Protein AF-A0A4Q2K2C0-F1 (afdb_monomer)

Foldseek 3Di:
DDDDDDDDDPPPDPDDDPPDDDDQPKLDDDDVQLVLLCVLDVLVVVLCVLLDDFTGTADQPLLLVLLLLLLPPPDDPVSSVQLSVLVCVQQVDLALVSLLPDDLVSSVVSPGDSQSSVLSNVVSVCCVVVVQDPVVLLVDDLVVNLVSQCVRPSDHSQNSLVSCCRRNSQQQGADPPPVLLQQLCCQSVVDQGQDPVNSVVVSVSSPPRNSVVSSSSNCVSVPSDPPGDGNHDDDD

Structure (mmCIF, N/CA/C/O backbone):
data_AF-A0A4Q2K2C0-F1
#
_entry.id   AF-A0A4Q2K2C0-F1
#
loop_
_atom_site.group_PDB
_atom_site.id
_atom_site.type_symbol
_atom_site.label_atom_id
_atom_site.label_alt_id
_atom_site.label_comp_id
_atom_site.label_asym_id
_atom_site.label_entity_id
_atom_site.label_seq_id
_atom_site.pdbx_PDB_ins_code
_atom_site.Cartn_x
_atom_site.Cartn_y
_atom_site.Cartn_z
_atom_site.occupancy
_atom_site.B_iso_or_equiv
_atom_site.auth_seq_id
_atom_site.auth_comp_id
_atom_site.auth_asym_id
_atom_site.auth_atom_id
_atom_site.pdbx_PDB_model_num
ATOM 1 N N . MET A 1 1 ? -21.539 -46.871 11.640 1.00 37.16 1 MET A N 1
ATOM 2 C CA . MET A 1 1 ? -21.365 -46.878 10.171 1.00 37.16 1 MET A CA 1
ATOM 3 C C . MET A 1 1 ? -21.906 -45.568 9.616 1.00 37.16 1 MET A C 1
ATOM 5 O O . MET A 1 1 ? -22.980 -45.527 9.037 1.00 37.16 1 MET A O 1
ATOM 9 N N . ASP A 1 2 ? -21.380 -44.433 10.059 1.00 29.02 2 ASP A N 1
ATOM 10 C CA . ASP A 1 2 ? -20.056 -43.859 9.749 1.00 29.02 2 ASP A CA 1
ATOM 11 C C . ASP A 1 2 ? -20.014 -43.248 8.355 1.00 29.02 2 ASP A C 1
ATOM 13 O O . ASP A 1 2 ? -20.033 -43.933 7.339 1.00 29.02 2 ASP A O 1
ATOM 17 N N . GLY A 1 3 ? -19.962 -41.921 8.348 1.00 29.55 3 GLY A N 1
ATOM 18 C CA . GLY A 1 3 ? -19.868 -41.095 7.153 1.00 29.55 3 GLY A CA 1
ATOM 19 C C . GLY A 1 3 ? -19.675 -39.626 7.515 1.00 29.55 3 GLY A C 1
ATOM 20 O O . GLY A 1 3 ? -20.312 -38.750 6.939 1.00 29.55 3 GLY A O 1
ATOM 21 N N . GLN A 1 4 ? -18.844 -39.362 8.524 1.00 27.30 4 GLN A N 1
ATOM 22 C CA . GLN A 1 4 ? -18.460 -38.029 8.971 1.00 27.30 4 GLN A CA 1
ATOM 23 C C . GLN A 1 4 ? -17.579 -37.392 7.882 1.00 27.30 4 GLN A C 1
ATOM 25 O O . GLN A 1 4 ? -16.399 -37.708 7.755 1.00 27.30 4 GLN A O 1
ATOM 30 N N . LYS A 1 5 ? -18.154 -36.523 7.042 1.00 28.98 5 LYS A N 1
ATOM 31 C CA . LYS A 1 5 ? -17.375 -35.700 6.107 1.00 28.98 5 LYS A CA 1
ATOM 32 C C . LYS A 1 5 ? -16.786 -34.521 6.874 1.00 28.98 5 LYS A C 1
ATOM 34 O O . LYS A 1 5 ? -17.483 -33.558 7.186 1.00 28.98 5 LYS A O 1
ATOM 39 N N . ALA A 1 6 ? -15.502 -34.638 7.195 1.00 28.22 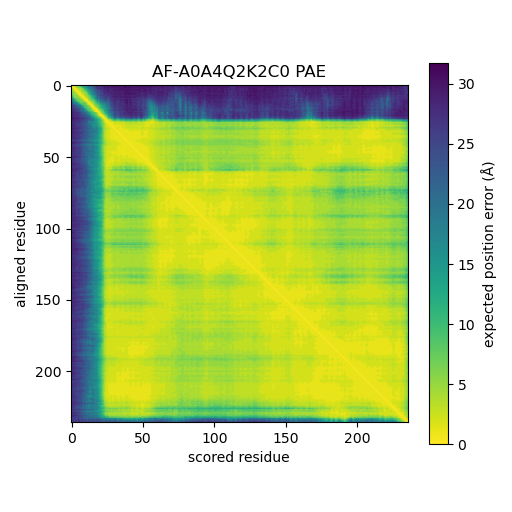6 ALA A N 1
ATOM 40 C CA . ALA A 1 6 ? -14.685 -33.567 7.738 1.00 28.22 6 ALA A CA 1
ATOM 41 C C . ALA A 1 6 ? -14.665 -32.376 6.765 1.00 28.22 6 ALA A C 1
ATOM 43 O O . ALA A 1 6 ? -14.258 -32.497 5.610 1.00 28.22 6 ALA A O 1
ATOM 44 N N . VAL A 1 7 ? -15.129 -31.223 7.244 1.00 28.45 7 VAL A N 1
ATOM 45 C CA . VAL A 1 7 ? -14.961 -29.929 6.582 1.00 28.45 7 VAL A CA 1
ATOM 46 C C . VAL A 1 7 ? -13.581 -29.420 6.977 1.00 28.45 7 VAL A C 1
ATOM 48 O O . VAL A 1 7 ? -13.386 -28.918 8.082 1.00 28.45 7 VAL A O 1
ATOM 51 N N . THR A 1 8 ? -12.604 -29.605 6.093 1.00 26.97 8 THR A N 1
ATOM 52 C CA . THR A 1 8 ? -11.251 -29.074 6.268 1.00 26.97 8 THR A CA 1
ATOM 53 C C . THR A 1 8 ? -11.306 -27.551 6.189 1.00 26.97 8 THR A C 1
ATOM 55 O O . THR A 1 8 ? -11.551 -26.973 5.131 1.00 26.97 8 THR A O 1
ATOM 58 N N . GLN A 1 9 ? -11.111 -26.898 7.334 1.00 24.64 9 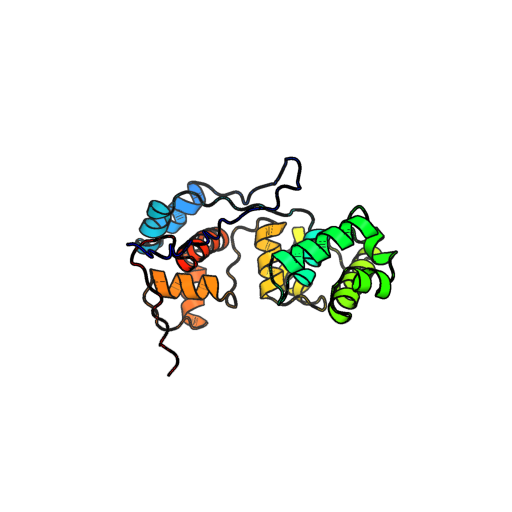GLN A N 1
ATOM 59 C CA . GLN A 1 9 ? -10.899 -25.460 7.438 1.00 24.64 9 GLN A CA 1
ATOM 60 C C . GLN A 1 9 ? -9.587 -25.101 6.732 1.00 24.64 9 GLN A C 1
ATOM 62 O O . GLN A 1 9 ? -8.509 -25.483 7.181 1.00 24.64 9 GLN A O 1
ATOM 67 N N . ALA A 1 10 ? -9.672 -24.364 5.625 1.00 25.31 10 ALA A N 1
ATOM 68 C CA . ALA A 1 10 ? -8.514 -23.716 5.028 1.00 25.31 10 ALA A CA 1
ATOM 69 C C . ALA A 1 10 ? -8.175 -22.479 5.872 1.00 25.31 10 ALA A C 1
ATOM 71 O O . ALA A 1 10 ? -8.779 -21.415 5.734 1.00 25.31 10 ALA A O 1
ATOM 72 N N . THR A 1 11 ? -7.233 -22.643 6.795 1.00 26.27 11 THR A N 1
ATOM 73 C CA . THR A 1 11 ? -6.566 -21.559 7.510 1.00 26.27 11 THR A CA 1
ATOM 74 C C . THR A 1 11 ? -5.755 -20.742 6.502 1.00 26.27 11 THR A C 1
ATOM 76 O O . THR A 1 11 ? -4.668 -21.127 6.079 1.00 26.27 11 THR A O 1
ATOM 79 N N . GLY A 1 12 ? -6.302 -19.604 6.074 1.00 27.28 12 GLY A N 1
ATOM 80 C CA . GLY A 1 12 ? -5.597 -18.613 5.261 1.00 27.28 12 GLY A CA 1
ATOM 81 C C . GLY A 1 12 ? -4.537 -17.895 6.092 1.00 27.28 12 GLY A C 1
ATOM 82 O O . GLY A 1 12 ? -4.722 -16.745 6.480 1.00 27.28 12 GLY A O 1
ATOM 83 N N . SER A 1 13 ? -3.454 -18.603 6.407 1.00 29.25 13 SER A N 1
ATOM 84 C CA . SER A 1 13 ? -2.247 -18.024 6.982 1.00 29.25 13 SER A CA 1
ATOM 85 C C . SER A 1 13 ? -1.646 -17.052 5.964 1.00 29.25 13 SER A C 1
ATOM 87 O O . SER A 1 13 ? -1.575 -17.357 4.772 1.00 29.25 13 SER A O 1
ATOM 89 N N . SER A 1 14 ? -1.246 -15.864 6.414 1.00 36.59 14 SER A N 1
ATOM 90 C CA . SER A 1 14 ? -0.489 -14.900 5.612 1.00 36.59 14 SER A CA 1
ATOM 91 C C . SER A 1 14 ? 0.908 -15.466 5.366 1.00 36.59 14 SER A C 1
ATOM 93 O O . SER A 1 14 ? 1.855 -15.133 6.074 1.00 36.59 14 SER A O 1
ATOM 95 N N . VAL A 1 15 ? 1.028 -16.352 4.380 1.00 31.70 15 VAL A N 1
ATOM 96 C CA . VAL A 1 15 ? 2.307 -16.919 3.962 1.00 31.70 15 VAL A CA 1
ATOM 97 C C . VAL A 1 15 ? 2.937 -15.952 2.966 1.00 31.70 15 VAL A C 1
ATOM 99 O O . VAL A 1 15 ? 2.584 -15.910 1.789 1.00 31.70 15 VAL A O 1
ATOM 102 N N . ILE A 1 16 ? 3.847 -15.133 3.487 1.00 42.31 16 ILE A N 1
ATOM 103 C CA . ILE A 1 16 ? 4.969 -14.574 2.731 1.00 42.31 16 ILE A CA 1
ATOM 104 C C . ILE A 1 16 ? 5.610 -15.695 1.906 1.00 42.31 16 ILE A C 1
ATOM 106 O O . ILE A 1 16 ? 5.923 -16.757 2.443 1.00 42.31 16 ILE A O 1
ATOM 110 N N . ASP A 1 17 ? 5.746 -15.471 0.600 1.00 37.97 17 ASP A N 1
ATOM 111 C CA . ASP A 1 17 ? 6.367 -16.413 -0.327 1.00 37.97 17 ASP A CA 1
ATOM 112 C C . ASP A 1 17 ? 7.778 -16.779 0.163 1.00 37.97 17 ASP A C 1
ATOM 114 O O . ASP A 1 17 ? 8.640 -15.915 0.326 1.00 37.97 17 ASP A O 1
ATOM 118 N N . ALA A 1 18 ? 7.995 -18.065 0.439 1.00 32.91 18 ALA A N 1
ATOM 119 C CA . ALA A 1 18 ? 9.199 -18.605 1.070 1.00 32.91 18 ALA A CA 1
ATOM 120 C C . ALA A 1 18 ? 10.406 -18.701 0.110 1.00 32.91 18 ALA A C 1
ATOM 122 O O . ALA A 1 18 ? 11.346 -19.450 0.360 1.00 32.91 18 ALA A O 1
ATOM 123 N N . SER A 1 19 ? 10.385 -17.951 -0.995 1.00 35.12 19 SER A N 1
ATOM 124 C CA . SER A 1 19 ? 11.437 -17.897 -2.015 1.00 35.12 19 SER A CA 1
ATOM 125 C C . SER A 1 19 ? 12.478 -16.786 -1.785 1.00 35.12 19 SER A C 1
ATOM 127 O O . SER A 1 19 ? 13.426 -16.674 -2.561 1.00 35.12 19 SER A O 1
ATOM 129 N N . ARG A 1 20 ? 12.361 -15.976 -0.717 1.00 54.91 20 ARG A N 1
ATOM 130 C CA . ARG A 1 20 ? 13.331 -14.912 -0.375 1.00 54.91 20 ARG A CA 1
ATOM 131 C C . ARG A 1 20 ? 14.281 -15.338 0.765 1.00 54.91 20 ARG A C 1
ATOM 133 O O . ARG A 1 20 ? 13.845 -15.541 1.895 1.00 54.91 20 ARG A O 1
ATOM 140 N N . SER A 1 21 ? 15.587 -15.412 0.484 1.00 32.59 21 SER A N 1
ATOM 141 C CA . SER A 1 21 ? 16.669 -15.445 1.496 1.00 32.59 21 SER A CA 1
ATOM 142 C C . SER A 1 21 ? 16.877 -14.053 2.140 1.00 32.59 21 SER A C 1
ATOM 144 O O . SER A 1 21 ? 16.481 -13.045 1.555 1.00 32.59 21 SER A O 1
ATOM 146 N N . PRO A 1 22 ? 17.428 -13.962 3.367 1.00 42.22 22 PRO A N 1
ATOM 147 C CA . PRO A 1 22 ? 16.794 -13.217 4.452 1.00 42.22 22 PRO A CA 1
ATOM 148 C C . PRO A 1 22 ? 17.408 -11.834 4.693 1.00 42.22 22 PRO A C 1
ATOM 150 O O . PRO A 1 22 ? 18.426 -11.692 5.358 1.00 42.22 22 PRO A O 1
ATOM 153 N N . THR A 1 23 ? 16.723 -10.787 4.250 1.00 41.84 23 THR A N 1
ATOM 154 C CA . THR A 1 23 ? 16.583 -9.538 5.020 1.00 41.84 23 THR A CA 1
ATOM 155 C C . THR A 1 23 ? 15.258 -8.916 4.603 1.00 41.84 23 THR A C 1
ATOM 157 O O . THR A 1 23 ? 15.203 -7.906 3.910 1.00 41.84 23 THR A O 1
ATOM 160 N N . THR A 1 24 ? 14.154 -9.588 4.933 1.00 58.53 24 THR A N 1
ATOM 161 C CA . THR A 1 24 ? 12.833 -8.995 4.714 1.00 58.53 24 THR A CA 1
ATOM 162 C C . THR A 1 24 ? 12.693 -7.889 5.746 1.00 58.53 24 THR A C 1
ATOM 164 O O . THR A 1 24 ? 12.371 -8.168 6.899 1.00 58.53 24 THR A O 1
ATOM 167 N N . ALA A 1 25 ? 13.032 -6.657 5.361 1.00 80.44 25 ALA A N 1
ATOM 168 C CA . ALA A 1 25 ? 12.759 -5.485 6.178 1.00 80.44 25 ALA A CA 1
ATOM 169 C C . ALA A 1 25 ? 11.287 -5.551 6.606 1.00 80.44 25 ALA A C 1
ATOM 171 O O . ALA A 1 25 ? 10.419 -5.861 5.791 1.00 80.44 25 ALA A O 1
ATOM 172 N N . CYS A 1 26 ? 11.003 -5.345 7.885 1.00 88.50 26 CYS A N 1
ATOM 173 C CA . CYS A 1 26 ? 9.639 -5.342 8.402 1.00 88.50 26 CYS A CA 1
ATOM 174 C C . CYS A 1 26 ? 9.184 -3.903 8.609 1.00 88.50 26 CYS A C 1
ATOM 176 O O . CYS A 1 26 ? 9.999 -3.013 8.825 1.00 88.50 26 CYS A O 1
ATOM 178 N N . PHE A 1 27 ? 7.876 -3.671 8.552 1.00 93.56 27 PHE A N 1
ATOM 179 C CA . PHE A 1 27 ? 7.301 -2.378 8.884 1.00 93.56 27 PHE A CA 1
ATOM 180 C C . PHE A 1 27 ? 7.589 -2.084 10.361 1.00 93.56 27 PHE A C 1
ATOM 182 O O . PHE A 1 27 ? 7.072 -2.765 11.247 1.00 93.56 27 PHE A O 1
ATOM 189 N N . GLU A 1 28 ? 8.438 -1.092 10.622 1.00 94.06 28 GLU A N 1
ATOM 190 C CA . GLU A 1 28 ? 8.946 -0.812 11.964 1.00 94.06 28 GLU A CA 1
ATOM 191 C C . GLU A 1 28 ? 7.980 0.061 12.772 1.00 94.06 28 GLU A C 1
ATOM 193 O O . GLU A 1 28 ? 7.729 1.226 12.449 1.00 94.06 28 GLU A O 1
ATOM 198 N N . TYR A 1 29 ? 7.473 -0.492 13.871 1.00 96.56 29 TYR A N 1
ATOM 199 C CA . TYR A 1 29 ? 6.757 0.236 14.916 1.00 96.56 29 TYR A CA 1
ATOM 200 C C . TYR A 1 29 ? 6.874 -0.517 16.246 1.00 96.56 29 TYR A C 1
ATOM 202 O O . TYR A 1 29 ? 7.137 -1.721 16.264 1.00 96.56 29 TYR A O 1
ATOM 210 N N . GLY A 1 30 ? 6.667 0.176 17.361 1.00 96.50 30 GLY A N 1
ATOM 211 C CA . GLY A 1 30 ? 6.766 -0.403 18.693 1.00 96.50 30 GLY A CA 1
ATOM 212 C C . GLY A 1 30 ? 5.859 0.291 19.700 1.00 96.50 30 GLY A C 1
ATOM 213 O O . GLY A 1 30 ? 4.774 0.774 19.367 1.00 96.50 30 GLY A O 1
ATOM 214 N N . GLU A 1 31 ? 6.315 0.324 20.952 1.00 96.75 31 GLU A N 1
ATOM 215 C CA . GLU A 1 31 ? 5.531 0.832 22.079 1.00 96.75 31 GLU A CA 1
ATOM 216 C C . GLU A 1 31 ? 5.131 2.298 21.925 1.00 96.75 31 GLU A C 1
ATOM 218 O O . GLU A 1 31 ? 4.055 2.681 22.378 1.00 96.75 31 GLU A O 1
ATOM 223 N N . THR A 1 32 ? 5.957 3.125 21.277 1.00 98.06 32 THR A N 1
ATOM 224 C CA . THR A 1 32 ? 5.644 4.539 21.039 1.00 98.06 32 THR A CA 1
ATOM 225 C C . THR A 1 32 ? 4.344 4.687 20.252 1.00 98.06 32 THR A C 1
ATOM 227 O O . THR A 1 32 ? 3.434 5.404 20.677 1.00 98.06 32 THR A O 1
ATOM 230 N N . GLU A 1 33 ? 4.225 3.980 19.130 1.00 98.31 33 GLU A N 1
ATOM 231 C CA . GLU A 1 33 ? 3.055 4.047 18.262 1.00 98.31 33 GLU A CA 1
ATOM 232 C C . GLU A 1 33 ? 1.829 3.404 18.907 1.00 98.31 33 GLU A C 1
ATOM 234 O O . GLU A 1 33 ? 0.744 3.992 18.903 1.00 98.31 33 GLU A O 1
ATOM 239 N N . THR A 1 34 ? 1.985 2.217 19.498 1.00 98.00 34 THR A N 1
ATOM 240 C CA . THR A 1 34 ? 0.858 1.506 20.115 1.00 98.00 34 THR A CA 1
ATOM 241 C C . THR A 1 34 ? 0.333 2.232 21.346 1.00 98.00 34 THR A C 1
ATOM 243 O O . THR A 1 34 ? -0.882 2.325 21.517 1.00 98.00 34 THR A O 1
ATOM 246 N N . THR A 1 35 ? 1.212 2.808 22.170 1.00 98.06 35 THR A N 1
ATOM 247 C CA . THR A 1 35 ? 0.818 3.590 23.352 1.00 98.06 35 THR A CA 1
ATOM 248 C C . THR A 1 35 ? 0.087 4.860 22.945 1.00 98.06 35 THR A C 1
ATOM 250 O O . THR A 1 35 ? -0.952 5.172 23.525 1.00 98.06 35 THR A O 1
ATOM 253 N N . TYR A 1 36 ? 0.566 5.568 21.915 1.00 98.50 36 TYR A N 1
ATOM 254 C CA . TYR A 1 36 ? -0.138 6.735 21.387 1.00 98.50 36 TYR A CA 1
ATOM 255 C C . TYR A 1 36 ? -1.564 6.374 20.959 1.00 98.50 36 TYR A C 1
ATOM 257 O O . TYR A 1 36 ? -2.526 7.014 21.387 1.00 98.50 36 TYR A O 1
ATOM 265 N N . LEU A 1 37 ? -1.716 5.327 20.143 1.00 98.44 37 LEU A N 1
ATOM 266 C CA . LEU A 1 37 ? -3.023 4.897 19.645 1.00 98.44 37 LEU A CA 1
ATOM 267 C C . LEU A 1 37 ? -3.947 4.457 20.789 1.00 98.44 37 LEU A C 1
ATOM 269 O O . LEU A 1 37 ? -5.114 4.852 20.813 1.00 98.44 37 LEU A O 1
ATOM 273 N N . ALA A 1 38 ? -3.417 3.716 21.765 1.00 97.88 38 ALA A N 1
ATOM 274 C CA . ALA A 1 38 ? -4.164 3.266 22.935 1.00 97.88 38 ALA A CA 1
ATOM 275 C C . ALA A 1 38 ? -4.654 4.436 23.808 1.00 97.88 38 ALA A C 1
ATOM 277 O O . ALA A 1 38 ? -5.791 4.433 24.274 1.00 97.88 38 ALA A O 1
ATOM 278 N N . GLN A 1 39 ? -3.836 5.478 23.984 1.00 97.94 39 GLN A N 1
ATOM 279 C CA . GLN A 1 39 ? -4.219 6.684 24.727 1.00 97.94 39 GLN A CA 1
ATOM 280 C C . GLN A 1 39 ? -5.285 7.518 24.004 1.00 97.94 39 GLN A C 1
ATOM 282 O O . GLN A 1 39 ? -6.085 8.198 24.650 1.00 97.94 39 GLN A O 1
ATOM 287 N N . LYS A 1 40 ? -5.301 7.507 22.666 1.00 97.69 40 LYS A N 1
ATOM 288 C CA . LYS A 1 40 ? -6.271 8.272 21.866 1.00 97.69 40 LYS A CA 1
ATOM 289 C C . LYS A 1 40 ? -7.628 7.589 21.729 1.00 97.69 40 LYS A C 1
ATOM 291 O O . LYS A 1 40 ? -8.610 8.280 21.442 1.00 97.69 40 LYS A O 1
ATOM 296 N N . ASP A 1 41 ? -7.698 6.270 21.895 1.00 97.88 41 ASP A N 1
ATOM 297 C CA . ASP A 1 41 ? -8.929 5.509 21.705 1.00 97.88 41 ASP A CA 1
ATOM 298 C C . ASP A 1 41 ? -8.953 4.219 22.540 1.00 97.88 41 ASP A C 1
ATOM 300 O O . ASP A 1 41 ? -8.271 3.248 22.222 1.00 97.88 41 ASP A O 1
ATOM 304 N N . ALA A 1 42 ? -9.799 4.182 23.575 1.00 97.75 42 ALA A N 1
ATOM 305 C CA . ALA A 1 42 ? -9.915 3.027 24.469 1.00 97.75 42 ALA A CA 1
ATOM 306 C C . ALA A 1 42 ? -10.358 1.740 23.748 1.00 97.75 42 ALA A C 1
ATOM 308 O O . ALA A 1 42 ? -9.851 0.666 24.054 1.00 97.75 42 ALA A O 1
ATOM 309 N N . ARG A 1 43 ? -11.244 1.833 22.742 1.00 97.69 43 ARG A N 1
ATOM 310 C CA . ARG A 1 43 ? -11.633 0.645 21.958 1.00 97.69 43 ARG A CA 1
ATOM 311 C C . ARG A 1 43 ? -10.466 0.139 21.125 1.00 97.69 43 ARG A C 1
ATOM 313 O O . ARG A 1 43 ? -10.301 -1.060 20.944 1.00 97.69 43 ARG A O 1
ATOM 320 N N . PHE A 1 44 ? -9.659 1.057 20.603 1.00 97.94 44 PHE A N 1
ATOM 321 C CA . PHE A 1 44 ? -8.476 0.683 19.841 1.00 97.94 44 PHE A CA 1
ATOM 322 C C . PHE A 1 44 ? -7.361 0.130 20.741 1.00 97.94 44 PHE A C 1
ATOM 324 O O . PHE A 1 44 ? -6.634 -0.764 20.317 1.00 97.94 44 PHE A O 1
ATOM 331 N N . ALA A 1 45 ? -7.270 0.584 21.995 1.00 98.44 45 ALA A N 1
ATOM 332 C CA . ALA A 1 45 ? -6.392 -0.009 23.002 1.00 98.44 45 ALA A CA 1
ATOM 333 C C . ALA A 1 45 ? -6.710 -1.498 23.222 1.00 98.44 45 ALA A C 1
ATOM 335 O O . ALA A 1 45 ? -5.805 -2.328 23.170 1.00 98.44 45 ALA A O 1
ATOM 336 N N . GLU A 1 46 ? -7.993 -1.846 23.377 1.00 98.00 46 GLU A N 1
ATOM 337 C CA . GLU A 1 46 ? -8.446 -3.241 23.503 1.00 98.00 46 GLU A CA 1
ATOM 338 C C . GLU A 1 46 ? -8.099 -4.073 22.258 1.00 98.00 46 GLU A C 1
ATOM 340 O O . GLU A 1 46 ? -7.659 -5.219 22.376 1.00 98.00 46 GLU A O 1
ATOM 345 N N . VAL A 1 47 ? -8.246 -3.492 21.060 1.00 98.44 47 VAL A N 1
ATOM 346 C CA . VAL A 1 47 ? -7.860 -4.134 19.791 1.00 98.44 47 VAL A CA 1
ATOM 347 C C . VAL A 1 47 ? -6.365 -4.456 19.775 1.00 98.44 47 VAL A C 1
ATOM 349 O O . VAL A 1 47 ? -5.993 -5.594 19.493 1.00 98.44 47 VAL A O 1
ATOM 352 N N . ILE A 1 48 ? -5.515 -3.479 20.104 1.00 98.38 48 ILE A N 1
ATOM 353 C CA . ILE A 1 48 ? -4.057 -3.653 20.143 1.00 98.38 48 ILE A CA 1
ATOM 354 C C . ILE A 1 48 ? -3.672 -4.721 21.168 1.00 98.38 48 ILE A C 1
ATOM 356 O O . ILE A 1 48 ? -2.888 -5.614 20.853 1.00 98.38 48 ILE A O 1
ATOM 360 N N . GLN A 1 49 ? -4.248 -4.662 22.371 1.00 98.06 49 GLN A N 1
ATOM 361 C CA . GLN A 1 49 ? -3.971 -5.620 23.440 1.00 98.06 49 GLN A CA 1
ATOM 362 C C . GLN A 1 49 ? -4.374 -7.048 23.052 1.00 98.06 49 GLN A C 1
ATOM 364 O O . GLN A 1 49 ? -3.640 -7.990 23.340 1.00 98.06 49 GLN A O 1
ATOM 369 N N . THR A 1 50 ? -5.526 -7.211 22.398 1.00 98.00 50 THR A N 1
ATOM 370 C CA . THR A 1 50 ? -6.048 -8.530 22.011 1.00 98.00 50 THR A CA 1
ATOM 371 C C . THR A 1 50 ? -5.234 -9.155 20.881 1.00 98.00 50 THR A C 1
ATOM 373 O O . THR A 1 50 ? -4.992 -10.358 20.892 1.00 98.00 50 THR A O 1
ATOM 376 N N . ILE A 1 51 ? -4.832 -8.352 19.893 1.00 98.06 51 ILE A N 1
ATOM 377 C CA . ILE A 1 51 ? -4.133 -8.839 18.696 1.00 98.06 51 ILE A CA 1
ATOM 378 C C . ILE A 1 51 ? -2.630 -9.018 18.953 1.00 98.06 51 ILE A C 1
ATOM 380 O O . ILE A 1 51 ? -2.018 -9.923 18.391 1.00 98.06 51 ILE A O 1
ATOM 384 N N . GLY A 1 52 ? -2.030 -8.185 19.804 1.00 97.75 52 GLY A N 1
ATOM 385 C CA . GLY A 1 52 ? -0.584 -8.160 20.007 1.00 97.75 52 GLY A CA 1
ATOM 386 C C . GLY A 1 52 ? 0.160 -7.475 18.856 1.00 97.75 52 GLY A C 1
ATOM 387 O O . GLY A 1 52 ? -0.403 -6.677 18.108 1.00 97.75 52 GLY A O 1
ATOM 388 N N . HIS A 1 53 ? 1.462 -7.723 18.726 1.00 97.25 53 HIS A N 1
ATOM 389 C CA . HIS A 1 53 ? 2.261 -7.120 1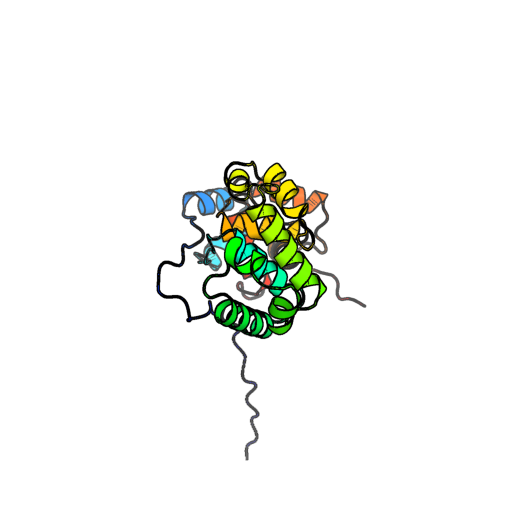7.657 1.00 97.25 53 HIS A CA 1
ATOM 390 C C . HIS A 1 53 ? 1.937 -7.755 16.293 1.00 97.25 53 HIS A C 1
ATOM 392 O O . HIS A 1 53 ? 1.875 -8.977 16.169 1.00 97.25 53 HIS A O 1
ATOM 398 N N . VAL A 1 54 ? 1.762 -6.927 15.261 1.00 96.31 54 VAL A N 1
ATOM 399 C CA . VAL A 1 54 ? 1.450 -7.351 13.892 1.00 96.31 54 VAL A CA 1
ATOM 400 C C . VAL A 1 54 ? 2.690 -7.170 13.028 1.00 96.31 54 VAL A C 1
ATOM 402 O O . VAL A 1 54 ? 3.022 -6.062 12.615 1.00 96.31 54 VAL A O 1
ATOM 405 N N . SER A 1 55 ? 3.366 -8.270 12.714 1.00 93.75 55 SER A N 1
ATOM 406 C CA . SER A 1 55 ? 4.515 -8.236 11.812 1.00 93.75 55 SER A CA 1
ATOM 407 C C . SER A 1 55 ? 4.071 -8.170 10.354 1.00 93.75 55 SER A C 1
ATOM 409 O O . SER A 1 55 ? 3.229 -8.947 9.897 1.00 93.75 55 SER A O 1
ATOM 411 N N . ARG A 1 56 ? 4.676 -7.254 9.598 1.00 91.06 56 ARG A N 1
ATOM 412 C CA . ARG A 1 56 ? 4.392 -7.067 8.178 1.00 91.06 56 ARG A CA 1
ATOM 413 C C . ARG A 1 56 ? 5.683 -6.833 7.409 1.00 91.06 56 ARG A C 1
ATOM 415 O O . ARG A 1 56 ? 6.437 -5.930 7.749 1.00 91.06 56 ARG A O 1
ATOM 422 N N . ALA A 1 57 ? 5.912 -7.633 6.375 1.00 88.75 57 ALA A N 1
ATOM 423 C CA . ALA A 1 57 ? 7.041 -7.464 5.470 1.00 88.75 57 ALA A CA 1
ATOM 424 C C . ALA A 1 57 ? 6.932 -6.155 4.670 1.00 88.75 57 ALA A C 1
ATOM 426 O O . ALA A 1 57 ? 5.835 -5.774 4.252 1.00 88.75 57 ALA A O 1
ATOM 427 N N . LEU A 1 58 ? 8.077 -5.518 4.438 1.00 87.62 58 LEU A N 1
ATOM 428 C CA . LEU A 1 58 ? 8.276 -4.442 3.477 1.00 87.62 58 LEU A CA 1
ATOM 429 C C . LEU A 1 58 ? 8.922 -4.983 2.204 1.00 87.62 58 LEU A C 1
ATOM 431 O O . LEU A 1 58 ? 9.681 -5.956 2.234 1.00 87.62 58 LEU A O 1
ATOM 435 N N . ASP A 1 59 ? 8.659 -4.293 1.099 1.00 86.75 59 ASP A N 1
ATOM 436 C CA . ASP A 1 59 ? 9.380 -4.472 -0.157 1.00 86.75 59 ASP A CA 1
ATOM 437 C C . ASP A 1 59 ? 10.071 -3.150 -0.543 1.00 86.75 59 ASP A C 1
ATOM 439 O O . ASP A 1 59 ? 9.429 -2.279 -1.133 1.00 86.75 59 ASP A O 1
ATOM 443 N N . PRO A 1 60 ? 11.343 -2.939 -0.145 1.00 83.69 60 PRO A N 1
ATOM 444 C CA . PRO A 1 60 ? 11.985 -1.620 -0.200 1.00 83.69 60 PRO A CA 1
ATOM 445 C C . PRO A 1 60 ? 12.365 -1.163 -1.620 1.00 83.69 60 PRO A C 1
ATOM 447 O O . PRO A 1 60 ? 12.664 0.018 -1.839 1.00 83.69 60 PRO A O 1
ATOM 450 N N . ASP A 1 61 ? 12.361 -2.078 -2.592 1.00 90.50 61 ASP A N 1
ATOM 451 C CA . ASP A 1 61 ? 12.562 -1.740 -3.998 1.00 90.50 61 ASP A CA 1
ATOM 452 C C . ASP A 1 61 ? 11.277 -1.131 -4.570 1.00 90.50 61 ASP A C 1
ATOM 454 O O . ASP A 1 61 ? 10.331 -1.830 -4.934 1.00 90.50 61 ASP A O 1
ATOM 458 N N . LEU A 1 62 ? 11.253 0.201 -4.642 1.00 91.50 62 LEU A N 1
ATOM 459 C CA . LEU A 1 62 ? 10.085 0.967 -5.062 1.00 91.50 62 LEU A CA 1
ATOM 460 C C . LEU A 1 62 ? 9.639 0.633 -6.493 1.00 91.50 62 LEU A C 1
ATOM 462 O O . LEU A 1 62 ? 8.436 0.590 -6.753 1.00 91.50 62 LEU A O 1
ATOM 466 N N . PHE A 1 63 ? 10.573 0.381 -7.415 1.00 94.94 63 PHE A N 1
ATOM 467 C CA . PHE A 1 63 ? 10.225 0.056 -8.798 1.00 94.94 63 PHE A CA 1
ATOM 468 C C . PHE A 1 63 ? 9.603 -1.338 -8.870 1.00 94.94 63 PHE A C 1
ATOM 470 O O . PHE A 1 63 ? 8.473 -1.501 -9.340 1.00 94.94 63 PHE A O 1
ATOM 477 N N . SER A 1 64 ? 10.332 -2.327 -8.351 1.00 94.06 64 SER A N 1
ATOM 478 C CA . SER A 1 64 ? 9.931 -3.731 -8.359 1.00 94.06 64 SER A CA 1
ATOM 479 C C . SER A 1 64 ? 8.594 -3.922 -7.643 1.00 94.06 64 SER A C 1
ATOM 481 O O . SER A 1 64 ? 7.670 -4.526 -8.191 1.00 94.06 64 SER A O 1
ATOM 483 N N 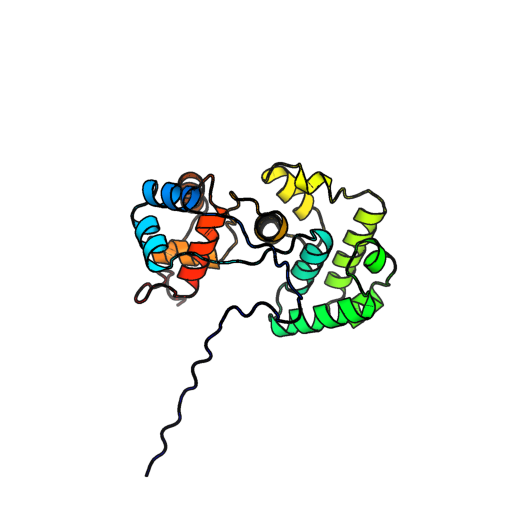. ALA A 1 65 ? 8.426 -3.309 -6.470 1.00 90.38 65 ALA A N 1
ATOM 484 C CA . ALA A 1 65 ? 7.185 -3.386 -5.716 1.00 90.38 65 ALA A CA 1
ATOM 485 C C . ALA A 1 65 ? 6.013 -2.722 -6.452 1.00 90.38 65 ALA A C 1
ATOM 487 O O . ALA A 1 65 ? 4.908 -3.266 -6.470 1.00 90.38 65 ALA A O 1
ATOM 488 N N . THR A 1 66 ? 6.240 -1.588 -7.120 1.00 93.06 66 THR A N 1
ATOM 489 C CA . THR A 1 66 ? 5.209 -0.935 -7.939 1.00 93.06 66 THR A CA 1
ATOM 490 C C . THR A 1 66 ? 4.764 -1.837 -9.093 1.00 93.06 66 THR A C 1
ATOM 492 O O . THR A 1 66 ? 3.563 -2.057 -9.275 1.00 93.06 66 THR A O 1
ATOM 495 N N . ALA A 1 67 ? 5.707 -2.436 -9.828 1.00 95.12 67 ALA A N 1
ATOM 496 C CA . ALA A 1 67 ? 5.397 -3.400 -10.883 1.00 95.12 67 ALA A CA 1
ATOM 497 C C . ALA A 1 67 ? 4.640 -4.622 -10.329 1.00 95.12 67 ALA A C 1
ATOM 499 O O . ALA A 1 67 ? 3.627 -5.049 -10.893 1.00 95.12 67 ALA A O 1
ATOM 500 N N . HIS A 1 68 ? 5.072 -5.139 -9.178 1.00 93.06 68 HIS A N 1
ATOM 501 C CA . HIS A 1 68 ? 4.429 -6.255 -8.492 1.00 93.06 68 HIS A CA 1
ATOM 502 C C . HIS A 1 68 ? 2.983 -5.932 -8.083 1.00 93.06 68 HIS A C 1
ATOM 504 O O . HIS A 1 68 ? 2.087 -6.763 -8.271 1.00 93.06 68 HIS A O 1
ATOM 510 N N . HIS A 1 69 ? 2.728 -4.716 -7.590 1.00 91.50 69 HIS A N 1
ATOM 511 C CA . HIS A 1 69 ? 1.387 -4.232 -7.265 1.00 91.50 69 HIS A CA 1
ATOM 512 C C . HIS A 1 69 ? 0.495 -4.132 -8.506 1.00 91.50 69 HIS A C 1
ATOM 514 O O . HIS A 1 69 ? -0.647 -4.590 -8.448 1.00 91.50 69 HIS A O 1
ATOM 520 N N . ILE A 1 70 ? 0.997 -3.606 -9.632 1.00 94.12 70 ILE A N 1
ATOM 521 C CA . ILE A 1 70 ? 0.246 -3.546 -10.901 1.00 94.12 70 ILE A CA 1
ATOM 522 C C . ILE A 1 70 ? -0.152 -4.960 -11.358 1.00 94.12 70 ILE A C 1
ATOM 524 O O . ILE A 1 70 ? -1.305 -5.201 -11.729 1.00 94.12 70 ILE A O 1
ATOM 528 N N . ILE A 1 71 ? 0.764 -5.929 -11.271 1.00 94.56 71 ILE A N 1
ATOM 529 C CA . ILE A 1 71 ? 0.489 -7.333 -11.618 1.00 94.56 71 ILE A CA 1
ATOM 530 C C . ILE A 1 71 ? -0.628 -7.908 -10.740 1.00 94.56 71 ILE A C 1
ATOM 532 O O . ILE A 1 71 ? -1.553 -8.525 -11.272 1.00 94.56 71 ILE A O 1
ATOM 536 N N . GLY A 1 72 ? -0.596 -7.647 -9.430 1.00 90.69 72 GLY A N 1
ATOM 537 C CA . GLY A 1 72 ? -1.559 -8.165 -8.450 1.00 90.69 72 GLY A CA 1
ATOM 538 C C . GLY A 1 72 ? -2.981 -7.610 -8.537 1.00 90.69 72 GLY A C 1
ATOM 539 O O . GLY A 1 72 ? -3.898 -8.166 -7.934 1.00 90.69 72 GLY A O 1
ATOM 540 N N . GLN A 1 73 ? -3.215 -6.537 -9.295 1.00 91.06 73 GLN A N 1
ATOM 541 C CA . GLN A 1 73 ? -4.548 -5.942 -9.405 1.00 91.06 73 GLN A CA 1
ATOM 542 C C . GLN A 1 73 ? -5.566 -6.930 -9.998 1.00 91.06 73 GLN A C 1
ATOM 544 O O . GLN A 1 73 ? -5.356 -7.468 -11.082 1.00 91.06 73 GLN A O 1
ATOM 549 N N . GLN A 1 74 ? -6.708 -7.118 -9.333 1.00 89.12 74 GLN A N 1
ATOM 550 C CA . GLN A 1 74 ? -7.838 -7.927 -9.827 1.00 89.12 74 GLN A CA 1
ATOM 551 C C . GLN A 1 74 ? -7.510 -9.406 -10.130 1.00 89.12 74 GLN A C 1
ATOM 553 O O . GLN A 1 74 ? -8.215 -10.043 -10.910 1.00 89.12 74 GLN A O 1
ATOM 558 N N . VAL A 1 75 ? -6.467 -9.973 -9.517 1.00 90.75 75 VAL A N 1
ATOM 559 C CA . VAL A 1 75 ? -6.103 -11.394 -9.658 1.00 90.75 75 VAL A CA 1
ATOM 560 C C . VAL A 1 75 ? -5.934 -12.055 -8.290 1.00 90.75 75 VAL A C 1
ATOM 562 O O . VAL A 1 75 ? -5.851 -11.378 -7.266 1.00 90.75 75 VAL A O 1
ATOM 565 N N . SER A 1 76 ? -5.911 -13.388 -8.252 1.00 90.94 76 SER A N 1
ATOM 566 C CA . SER A 1 76 ? -5.587 -14.113 -7.021 1.00 90.94 76 SER A CA 1
ATOM 567 C C . SER A 1 76 ? -4.104 -13.958 -6.667 1.00 90.94 76 SER A C 1
ATOM 569 O O . SER A 1 76 ? -3.267 -13.729 -7.542 1.00 90.94 76 SER A O 1
ATOM 571 N N . LEU A 1 77 ? -3.762 -14.156 -5.390 1.00 87.81 77 LEU A N 1
ATOM 572 C CA . LEU A 1 77 ? -2.364 -14.167 -4.935 1.00 87.81 77 LEU A CA 1
ATOM 573 C C . LEU A 1 77 ? -1.532 -15.238 -5.656 1.00 87.81 77 LEU A C 1
ATOM 575 O O . LEU A 1 77 ? -0.369 -15.020 -5.976 1.00 87.81 77 LEU A O 1
ATOM 579 N N . GLU A 1 78 ? -2.134 -16.390 -5.953 1.00 92.12 78 GLU A N 1
ATOM 580 C CA . GLU A 1 78 ? -1.472 -17.467 -6.691 1.00 92.12 78 GLU A CA 1
ATOM 581 C C . GLU A 1 78 ? -1.194 -17.085 -8.151 1.00 92.12 78 GLU A C 1
ATOM 583 O O . GLU A 1 78 ? -0.101 -17.350 -8.662 1.00 92.12 78 GLU A O 1
ATOM 588 N N . ALA A 1 79 ? -2.148 -16.418 -8.808 1.00 93.88 79 ALA A N 1
ATOM 589 C CA . ALA A 1 79 ? -1.960 -15.904 -10.159 1.00 93.88 79 ALA A CA 1
ATOM 590 C C . ALA A 1 79 ? -0.883 -14.811 -10.184 1.00 93.88 79 ALA A C 1
ATOM 592 O O . ALA A 1 79 ? 0.017 -14.872 -11.019 1.00 93.88 79 ALA A O 1
ATOM 593 N N . GLN A 1 80 ? -0.918 -13.868 -9.235 1.00 96.31 80 GLN A N 1
ATOM 594 C CA . GLN A 1 80 ? 0.115 -12.840 -9.085 1.00 96.31 80 GLN A CA 1
ATOM 595 C C . GLN A 1 80 ? 1.503 -13.466 -8.920 1.00 96.31 80 GLN A C 1
ATOM 597 O O . GLN A 1 80 ? 2.405 -13.127 -9.680 1.00 96.31 80 GLN A O 1
ATOM 602 N N . ARG A 1 81 ? 1.661 -14.422 -7.993 1.00 94.88 81 ARG A N 1
ATOM 603 C CA . ARG A 1 81 ? 2.927 -15.136 -7.754 1.00 94.88 81 ARG A CA 1
ATOM 604 C C . ARG A 1 81 ? 3.427 -15.848 -9.009 1.00 94.88 81 ARG A C 1
ATOM 606 O O . ARG A 1 81 ? 4.606 -15.777 -9.333 1.00 94.88 81 ARG A O 1
ATOM 613 N N . THR A 1 82 ? 2.531 -16.509 -9.740 1.00 97.62 82 THR A N 1
ATOM 614 C CA . THR A 1 82 ? 2.880 -17.204 -10.989 1.00 97.62 82 THR A CA 1
ATOM 615 C C . THR A 1 82 ? 3.418 -16.235 -12.042 1.00 97.62 82 THR A C 1
ATOM 617 O O . THR A 1 82 ? 4.459 -16.500 -12.641 1.00 97.62 82 THR A O 1
ATOM 620 N N . VAL A 1 83 ? 2.733 -15.107 -12.256 1.00 97.38 83 VAL A N 1
ATOM 621 C CA . VAL A 1 83 ? 3.170 -14.076 -13.211 1.00 97.38 83 VAL A CA 1
ATOM 622 C C . VAL A 1 83 ? 4.479 -13.432 -12.756 1.00 97.38 83 VAL A C 1
ATOM 624 O O . VAL A 1 83 ? 5.382 -13.253 -13.568 1.00 97.38 83 VAL A O 1
ATOM 627 N N . TRP A 1 84 ? 4.615 -13.139 -11.462 1.00 96.94 84 TRP A N 1
ATOM 628 C CA . TRP A 1 84 ? 5.823 -12.550 -10.889 1.00 96.94 84 TRP A CA 1
ATOM 629 C C . TRP A 1 84 ? 7.052 -13.445 -11.074 1.00 96.94 84 TRP A C 1
ATOM 631 O O . TRP A 1 84 ? 8.078 -12.982 -11.565 1.00 96.94 84 TRP A O 1
ATOM 641 N N . ASN A 1 85 ? 6.926 -14.744 -10.793 1.00 97.25 85 ASN A N 1
ATOM 642 C CA . ASN A 1 85 ? 8.013 -15.705 -10.984 1.00 97.25 85 ASN A CA 1
ATOM 643 C C . ASN A 1 85 ? 8.457 -15.783 -12.451 1.00 97.25 85 ASN A C 1
ATOM 645 O O . ASN A 1 85 ? 9.652 -15.840 -12.729 1.00 97.25 85 ASN A O 1
ATOM 649 N N . ARG A 1 86 ? 7.515 -15.747 -13.403 1.00 98.12 86 ARG A N 1
ATOM 650 C CA . ARG A 1 86 ? 7.838 -15.708 -14.841 1.00 98.12 86 ARG A CA 1
ATOM 651 C C . ARG A 1 86 ? 8.538 -14.410 -15.236 1.00 98.12 86 ARG A C 1
ATOM 653 O O . ARG A 1 86 ? 9.479 -14.456 -16.018 1.00 98.12 86 ARG A O 1
ATOM 660 N N . MET A 1 87 ? 8.115 -13.279 -14.670 1.00 97.38 87 MET A N 1
ATOM 661 C CA . MET A 1 87 ? 8.761 -11.981 -14.883 1.00 97.38 87 MET A CA 1
ATOM 662 C C . MET A 1 87 ? 10.221 -12.007 -14.409 1.00 97.38 87 MET A C 1
ATOM 664 O O . MET A 1 87 ? 11.118 -11.582 -15.128 1.00 97.38 87 MET A O 1
ATOM 668 N N . GLN A 1 88 ? 10.476 -12.571 -13.225 1.00 96.75 88 GLN A N 1
ATOM 669 C CA . GLN A 1 88 ? 11.829 -12.736 -12.689 1.00 96.75 88 GLN A CA 1
ATOM 670 C C . GLN A 1 88 ? 12.669 -13.723 -13.510 1.00 96.75 88 GLN A C 1
ATOM 672 O O . GLN A 1 88 ? 13.858 -13.505 -13.702 1.00 96.75 88 GLN A O 1
ATOM 677 N N . GLN A 1 89 ? 12.071 -14.795 -14.034 1.00 97.81 89 GLN A N 1
ATOM 678 C CA . GLN A 1 89 ? 12.770 -15.721 -14.932 1.00 97.81 89 GLN A CA 1
ATOM 679 C C . GLN A 1 89 ? 13.173 -15.060 -16.255 1.00 97.81 89 GLN A C 1
ATOM 681 O O . GLN A 1 89 ? 14.255 -15.339 -16.760 1.00 97.81 89 GLN A O 1
ATOM 686 N N . LEU A 1 90 ? 12.314 -14.194 -16.800 1.00 97.31 90 LEU A N 1
ATOM 687 C CA . LEU A 1 90 ? 12.578 -13.457 -18.034 1.00 97.31 90 LEU A CA 1
ATOM 688 C C . LEU A 1 90 ? 13.660 -12.384 -17.842 1.00 97.31 90 LEU A C 1
ATOM 690 O O . LEU A 1 90 ? 14.569 -12.277 -18.657 1.00 97.31 90 LEU A O 1
ATOM 694 N N . LEU A 1 91 ? 13.549 -11.582 -16.780 1.00 97.06 91 LEU A N 1
ATOM 695 C CA . LEU A 1 91 ? 14.339 -10.357 -16.599 1.00 97.06 91 LEU A CA 1
ATOM 696 C C . LEU A 1 91 ? 15.549 -10.532 -15.668 1.00 97.06 91 LEU A C 1
ATOM 698 O O . LEU A 1 91 ? 16.423 -9.668 -15.607 1.00 97.06 91 LEU A O 1
ATOM 702 N N . GLY A 1 92 ? 15.595 -11.621 -14.898 1.00 95.56 92 GLY A N 1
ATOM 703 C CA . GLY A 1 92 ? 16.463 -11.741 -13.733 1.00 95.56 92 GLY A CA 1
ATOM 704 C C . GLY A 1 92 ? 15.974 -10.824 -12.612 1.00 95.56 92 GLY A C 1
ATOM 705 O O . GLY A 1 92 ? 15.038 -11.150 -11.878 1.00 95.56 92 GLY A O 1
ATOM 706 N N . GLN A 1 93 ? 16.601 -9.657 -12.479 1.00 94.06 93 GLN A N 1
ATOM 707 C CA . GLN A 1 93 ? 16.137 -8.619 -11.561 1.00 94.06 93 GLN A CA 1
ATOM 708 C C . GLN A 1 93 ? 15.049 -7.787 -12.242 1.00 94.06 93 GLN A C 1
ATOM 710 O O . GLN A 1 93 ? 15.253 -7.320 -13.351 1.00 94.06 93 GLN A O 1
ATOM 715 N N . VAL A 1 94 ? 13.915 -7.554 -11.577 1.00 95.88 94 VAL A N 1
ATOM 716 C CA . VAL A 1 94 ? 12.886 -6.627 -12.077 1.00 95.88 94 VAL A CA 1
ATOM 717 C C . VAL A 1 94 ? 13.305 -5.200 -11.716 1.00 95.88 94 VAL A C 1
ATOM 719 O O . VAL A 1 94 ? 13.066 -4.747 -10.599 1.00 95.88 94 VAL A O 1
ATOM 722 N N . SER A 1 95 ? 13.963 -4.513 -12.647 1.00 97.19 95 SER A N 1
ATOM 723 C CA . SER A 1 95 ? 14.479 -3.143 -12.505 1.00 97.19 95 SER A CA 1
ATOM 724 C C . SER A 1 95 ? 13.982 -2.247 -13.649 1.00 97.19 95 SER A C 1
ATOM 726 O O . SER A 1 95 ? 13.502 -2.772 -14.659 1.00 97.19 95 SER A O 1
ATOM 728 N N . PRO A 1 96 ? 14.094 -0.911 -13.538 1.00 97.88 96 PRO A N 1
ATOM 729 C CA . PRO A 1 96 ? 13.754 -0.019 -14.643 1.00 97.88 96 PRO A CA 1
ATOM 730 C C . PRO A 1 96 ? 14.471 -0.395 -15.945 1.00 97.88 96 PRO A C 1
ATOM 732 O O . PRO A 1 96 ? 13.850 -0.460 -16.998 1.00 97.88 96 PRO A O 1
ATOM 735 N N . GLU A 1 97 ? 15.762 -0.711 -15.876 1.00 98.12 97 GLU A N 1
ATOM 736 C CA . GLU A 1 97 ? 16.607 -0.985 -17.040 1.00 98.12 97 GLU A CA 1
ATOM 737 C C . GLU A 1 97 ? 16.231 -2.303 -17.719 1.00 98.12 97 GLU A C 1
ATOM 739 O O . GLU A 1 97 ? 16.107 -2.366 -18.940 1.00 98.12 97 GLU A O 1
ATOM 744 N N . THR A 1 98 ? 16.019 -3.358 -16.930 1.00 98.44 98 THR A N 1
ATOM 745 C CA . THR A 1 98 ? 15.658 -4.686 -17.451 1.00 98.44 98 THR A CA 1
ATOM 746 C C 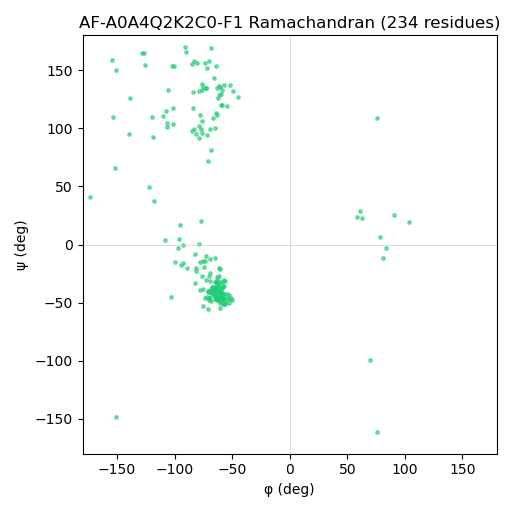. THR A 1 98 ? 14.260 -4.689 -18.059 1.00 98.44 98 THR A C 1
ATOM 748 O O . THR A 1 98 ? 14.064 -5.252 -19.133 1.00 98.44 98 THR A O 1
ATOM 751 N N . VAL A 1 99 ? 13.296 -4.012 -17.425 1.00 98.38 99 VAL A N 1
ATOM 752 C CA . VAL A 1 99 ? 11.935 -3.876 -17.959 1.00 98.38 99 VAL A CA 1
ATOM 753 C C . VAL A 1 99 ? 11.915 -2.993 -19.209 1.00 98.38 99 VAL A C 1
ATOM 755 O O . VAL A 1 99 ? 11.215 -3.329 -20.158 1.00 98.38 99 VAL A O 1
ATOM 758 N N . ALA A 1 100 ? 12.678 -1.896 -19.239 1.00 98.00 100 ALA A N 1
ATOM 759 C CA . ALA A 1 100 ? 12.758 -1.006 -20.401 1.00 98.00 100 ALA A CA 1
ATOM 760 C C . ALA A 1 100 ? 13.469 -1.645 -21.609 1.00 98.00 100 ALA A C 1
ATOM 762 O O . ALA A 1 100 ? 13.243 -1.227 -22.743 1.00 98.00 100 ALA A O 1
ATOM 763 N N . ALA A 1 101 ? 14.334 -2.636 -21.378 1.00 97.94 101 ALA A N 1
ATOM 764 C CA . ALA A 1 101 ? 15.003 -3.390 -22.437 1.00 97.94 101 ALA A CA 1
ATOM 765 C C . ALA A 1 101 ? 14.134 -4.515 -23.034 1.00 97.94 101 ALA A C 1
ATOM 767 O O . ALA A 1 101 ? 14.423 -4.981 -24.137 1.00 97.94 101 ALA A O 1
ATOM 768 N N . ALA A 1 102 ? 13.096 -4.964 -22.322 1.00 97.94 102 ALA A N 1
ATOM 769 C CA . ALA A 1 102 ? 12.163 -5.988 -22.789 1.00 97.94 102 ALA A CA 1
ATOM 770 C C . ALA A 1 102 ? 11.045 -5.387 -23.653 1.00 97.94 102 ALA A C 1
ATOM 772 O O . ALA A 1 102 ? 10.685 -4.220 -23.502 1.00 97.94 102 ALA A O 1
ATOM 773 N N . SER A 1 103 ? 10.442 -6.187 -24.537 1.00 98.00 103 SER A N 1
ATOM 774 C CA . SER A 1 103 ? 9.258 -5.742 -25.277 1.00 98.00 103 SER A CA 1
ATOM 775 C C . SER A 1 103 ? 7.983 -5.877 -24.436 1.00 98.00 103 SER A C 1
ATOM 777 O O . SER A 1 103 ? 7.886 -6.714 -23.537 1.00 98.00 103 SER A O 1
ATOM 779 N N . VAL A 1 104 ? 6.953 -5.086 -24.758 1.00 98.12 104 VAL A N 1
ATOM 780 C CA . VAL A 1 104 ? 5.620 -5.229 -24.140 1.00 98.12 104 VAL A CA 1
ATOM 781 C C . VAL A 1 104 ? 5.058 -6.640 -24.355 1.00 98.12 104 VAL A C 1
ATOM 783 O O . VAL A 1 104 ? 4.421 -7.177 -23.449 1.00 98.12 104 VAL A O 1
ATOM 786 N N . ASP A 1 105 ? 5.330 -7.252 -25.510 1.00 98.38 105 ASP A N 1
ATOM 787 C CA . ASP A 1 105 ? 4.898 -8.614 -25.830 1.00 98.38 105 ASP A CA 1
ATOM 788 C C . ASP A 1 105 ? 5.579 -9.653 -24.927 1.00 98.38 105 ASP A C 1
ATOM 790 O O . ASP A 1 105 ? 4.904 -10.545 -24.412 1.00 98.38 105 ASP A O 1
ATOM 794 N N . ASP A 1 106 ? 6.877 -9.500 -24.640 1.00 97.94 106 ASP A N 1
ATOM 795 C CA . ASP A 1 106 ? 7.593 -10.388 -23.711 1.00 97.94 106 ASP A CA 1
ATOM 796 C C . ASP A 1 106 ? 7.021 -10.285 -22.291 1.00 97.94 106 ASP A C 1
ATOM 798 O O . ASP A 1 106 ? 6.742 -11.296 -21.641 1.00 97.94 106 ASP A O 1
ATOM 802 N N . LEU A 1 107 ? 6.772 -9.056 -21.821 1.00 98.00 107 LEU A N 1
ATOM 803 C CA . LEU A 1 107 ? 6.160 -8.820 -20.510 1.00 98.00 107 LEU A CA 1
ATOM 804 C C . LEU A 1 107 ? 4.740 -9.397 -20.450 1.00 98.00 107 LEU A C 1
ATOM 806 O O . LEU A 1 107 ? 4.340 -9.982 -19.440 1.00 98.00 107 LEU A O 1
ATOM 810 N N . GLN A 1 108 ? 3.966 -9.257 -21.529 1.00 98.12 108 GLN A N 1
ATOM 811 C CA . GLN A 1 108 ? 2.628 -9.828 -21.651 1.00 98.12 108 GLN A CA 1
ATOM 812 C C . GLN A 1 108 ? 2.671 -11.361 -21.601 1.00 98.12 108 GLN A C 1
ATOM 814 O O . GLN A 1 108 ? 1.858 -11.967 -20.890 1.00 98.12 108 GLN A O 1
ATOM 819 N N . ALA A 1 109 ? 3.645 -11.983 -22.270 1.00 97.81 109 ALA A N 1
ATOM 820 C CA . ALA A 1 109 ? 3.837 -13.430 -22.307 1.00 97.81 109 ALA A CA 1
ATOM 821 C C . ALA A 1 109 ? 4.106 -14.048 -20.920 1.00 97.81 109 ALA A C 1
ATOM 823 O O . ALA A 1 109 ? 3.808 -15.226 -20.702 1.00 97.81 109 ALA A O 1
ATOM 824 N N . CYS A 1 110 ? 4.541 -13.260 -19.926 1.00 97.31 110 CYS A N 1
ATOM 825 C CA . CYS A 1 110 ? 4.617 -13.703 -18.527 1.00 97.31 110 CYS A CA 1
ATOM 826 C C . CYS A 1 110 ? 3.238 -14.023 -17.905 1.00 97.31 110 CYS A C 1
ATOM 828 O O . CYS A 1 110 ? 3.164 -14.638 -16.838 1.00 97.31 110 CYS A O 1
ATOM 830 N N . GLY A 1 111 ? 2.133 -13.668 -18.566 1.00 95.62 111 GLY A N 1
ATOM 831 C CA . GLY A 1 111 ? 0.765 -13.960 -18.127 1.00 95.62 111 GLY A CA 1
ATOM 832 C C . GLY A 1 111 ? 0.033 -12.759 -17.534 1.00 95.62 111 GLY A C 1
ATOM 833 O O . GLY A 1 111 ? -0.954 -12.931 -16.820 1.00 95.62 111 GLY A O 1
ATOM 834 N N . THR A 1 112 ? 0.504 -11.544 -17.817 1.00 94.38 112 THR A N 1
ATOM 835 C CA . THR A 1 112 ? -0.229 -10.316 -17.503 1.00 94.38 112 THR A CA 1
ATOM 836 C C . THR A 1 112 ? -1.136 -9.910 -18.669 1.00 94.38 112 THR A C 1
ATOM 838 O O . THR A 1 112 ? -1.027 -10.406 -19.791 1.00 94.38 112 THR A O 1
ATOM 841 N N . THR A 1 113 ? -2.073 -8.998 -18.419 1.00 96.19 113 THR A N 1
ATOM 842 C CA . THR A 1 113 ? -2.861 -8.386 -19.500 1.00 96.19 113 THR A CA 1
ATOM 843 C C . THR A 1 113 ? -1.988 -7.423 -20.296 1.00 96.19 113 THR A C 1
ATOM 845 O O . THR A 1 113 ? -1.141 -6.762 -19.696 1.00 96.19 113 THR A O 1
ATOM 848 N N . PHE A 1 114 ? -2.289 -7.222 -21.579 1.00 96.44 114 PHE A N 1
ATOM 849 C CA . PHE A 1 114 ? -1.572 -6.255 -22.418 1.00 96.44 114 PHE A CA 1
ATOM 850 C C . PHE A 1 114 ? -1.483 -4.858 -21.775 1.00 96.44 114 PHE A C 1
ATOM 852 O O . PHE A 1 114 ? -0.398 -4.317 -21.627 1.00 96.44 114 PHE A O 1
ATOM 859 N N . ARG A 1 115 ? -2.594 -4.336 -21.230 1.00 97.00 115 ARG A N 1
ATOM 860 C CA . ARG A 1 115 ? -2.614 -3.030 -20.538 1.00 97.00 115 ARG A CA 1
ATOM 861 C C . ARG A 1 115 ? -1.637 -2.937 -19.367 1.00 97.00 115 ARG A C 1
ATOM 863 O O . ARG A 1 115 ? -0.985 -1.922 -19.182 1.00 97.00 115 ARG A O 1
ATOM 870 N N . LYS A 1 116 ? -1.545 -3.985 -18.548 1.00 97.00 116 LYS A N 1
ATOM 871 C CA . LYS A 1 116 ? -0.600 -4.019 -17.422 1.00 97.00 116 LYS A CA 1
ATOM 872 C C . LYS A 1 116 ? 0.847 -4.094 -17.909 1.00 97.00 116 LYS A C 1
ATOM 874 O O . LYS A 1 116 ? 1.694 -3.450 -17.304 1.00 97.00 116 LYS A O 1
ATOM 879 N N . ALA A 1 117 ? 1.118 -4.850 -18.976 1.00 97.88 117 ALA A N 1
ATOM 880 C CA . ALA A 1 117 ? 2.437 -4.872 -19.605 1.00 97.88 117 ALA A CA 1
ATOM 881 C C . ALA A 1 117 ? 2.821 -3.475 -20.121 1.00 97.88 117 ALA A C 1
ATOM 883 O O . ALA A 1 117 ? 3.900 -2.994 -19.794 1.00 97.88 117 ALA A O 1
ATOM 884 N N . GLU A 1 118 ? 1.908 -2.783 -20.814 1.00 98.12 118 GLU A N 1
ATOM 885 C CA . GLU A 1 118 ? 2.106 -1.395 -21.255 1.00 98.12 118 GLU A CA 1
ATOM 886 C C . G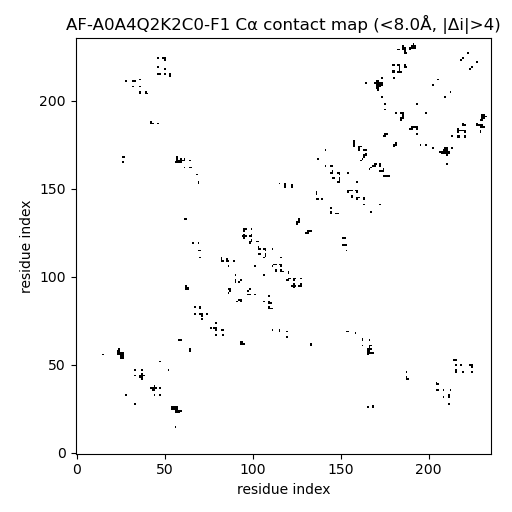LU A 1 118 ? 2.402 -0.456 -20.081 1.00 98.12 118 GLU A C 1
ATOM 888 O O . GLU A 1 118 ? 3.337 0.330 -20.159 1.00 98.12 118 GLU A O 1
ATOM 893 N N . TYR A 1 119 ? 1.644 -0.538 -18.983 1.00 97.88 119 TYR A N 1
ATOM 894 C CA . TYR A 1 119 ? 1.844 0.336 -17.820 1.00 97.88 119 TYR A CA 1
ATOM 895 C C . TYR A 1 119 ? 3.201 0.119 -17.152 1.00 97.88 119 TYR A C 1
ATOM 897 O O . TYR A 1 119 ? 3.884 1.084 -16.819 1.00 97.88 119 TYR A O 1
ATOM 905 N N . ILE A 1 120 ? 3.598 -1.142 -16.968 1.00 97.81 120 ILE A N 1
ATOM 906 C CA . ILE A 1 120 ? 4.883 -1.504 -16.359 1.00 97.81 120 ILE A CA 1
ATOM 907 C C . ILE A 1 120 ? 6.041 -1.063 -17.262 1.00 97.81 120 ILE A C 1
ATOM 909 O O . ILE A 1 120 ? 7.002 -0.471 -16.775 1.00 97.81 120 ILE A O 1
ATOM 913 N N . HIS A 1 121 ? 5.924 -1.291 -18.572 1.00 98.38 121 HIS A N 1
ATOM 914 C CA . HIS A 1 121 ? 6.923 -0.863 -19.546 1.00 98.38 121 HIS A CA 1
ATOM 915 C C . HIS A 1 121 ? 7.023 0.668 -19.634 1.00 98.38 121 HIS A C 1
ATOM 917 O O . HIS A 1 121 ? 8.117 1.213 -19.560 1.00 98.38 121 HIS A O 1
ATOM 923 N N . GLU A 1 122 ? 5.902 1.391 -19.733 1.00 97.94 122 GLU A N 1
ATOM 924 C CA . GLU A 1 122 ? 5.882 2.862 -19.753 1.00 97.94 122 GLU A CA 1
ATOM 925 C C . GLU A 1 122 ? 6.502 3.447 -18.477 1.00 97.94 122 GLU A C 1
ATOM 927 O O . GLU A 1 122 ? 7.288 4.390 -18.545 1.00 97.94 122 GLU A O 1
ATOM 932 N N . PHE A 1 123 ? 6.194 2.866 -17.314 1.00 97.69 123 PHE A N 1
ATOM 933 C CA . PHE A 1 123 ? 6.801 3.269 -16.050 1.00 97.69 123 PHE A CA 1
ATOM 934 C C . PHE A 1 123 ? 8.323 3.074 -16.061 1.00 97.69 123 PHE A C 1
ATOM 936 O O . PHE A 1 123 ? 9.053 3.991 -15.690 1.00 97.69 123 PHE A O 1
ATOM 943 N N . ALA A 1 124 ? 8.811 1.929 -16.546 1.00 98.06 124 ALA A N 1
ATOM 944 C CA . ALA A 1 124 ? 10.242 1.677 -16.706 1.00 98.06 124 ALA A CA 1
ATOM 945 C C . ALA A 1 124 ? 10.917 2.713 -17.612 1.00 98.06 124 ALA A C 1
ATOM 947 O O . ALA A 1 124 ? 11.922 3.304 -17.224 1.00 98.06 124 ALA A O 1
ATOM 948 N N . GLN A 1 125 ? 10.322 2.991 -18.777 1.00 98.19 125 GLN A N 1
ATOM 949 C CA . GLN A 1 125 ? 10.836 3.980 -19.726 1.00 98.19 125 GLN A CA 1
ATOM 950 C C . GLN A 1 125 ? 10.932 5.375 -19.099 1.00 98.19 125 GLN A C 1
ATOM 952 O O . GLN A 1 125 ? 11.951 6.039 -19.259 1.00 98.19 125 GLN A O 1
ATOM 957 N N . LYS A 1 126 ? 9.916 5.800 -18.334 1.00 97.75 126 LYS A N 1
ATOM 958 C CA . LYS A 1 126 ? 9.913 7.097 -17.636 1.00 97.75 126 LYS A CA 1
ATOM 959 C C . LYS A 1 126 ? 10.997 7.208 -16.567 1.00 97.75 126 LYS A C 1
ATOM 961 O O . LYS A 1 126 ? 11.563 8.281 -16.382 1.00 97.75 126 LYS A O 1
ATOM 966 N N . VAL A 1 127 ? 11.286 6.119 -15.858 1.00 97.50 127 VAL A N 1
ATOM 967 C CA . VAL A 1 127 ? 12.365 6.100 -14.861 1.00 97.50 127 VAL A CA 1
ATOM 968 C C . VAL A 1 127 ? 13.731 6.136 -15.548 1.00 97.50 127 VAL A C 1
ATOM 970 O O . VAL A 1 127 ? 14.580 6.937 -15.168 1.00 97.50 127 VAL A O 1
ATOM 973 N N . VAL A 1 128 ? 13.933 5.332 -16.597 1.00 97.88 128 VAL A N 1
ATOM 974 C CA . VAL A 1 128 ? 15.199 5.283 -17.352 1.00 97.88 128 VAL A CA 1
ATOM 975 C C . VAL A 1 128 ? 15.486 6.598 -18.085 1.00 97.88 128 VAL A C 1
ATOM 977 O O . VAL A 1 128 ? 16.636 7.028 -18.141 1.00 97.88 128 VAL A O 1
ATOM 980 N N . SER A 1 129 ? 14.461 7.266 -18.622 1.00 97.56 129 SER A N 1
ATOM 981 C CA . SER A 1 129 ? 14.610 8.560 -19.301 1.00 97.56 129 SER A CA 1
ATOM 982 C C . SER A 1 129 ? 14.822 9.739 -18.344 1.00 97.56 129 SER A C 1
ATOM 984 O O . SER A 1 129 ? 15.193 10.824 -18.793 1.00 97.56 129 SER A O 1
ATOM 986 N N . GLY A 1 130 ? 14.575 9.550 -17.044 1.00 96.25 130 GLY A N 1
ATOM 987 C CA . GLY A 1 130 ? 14.575 10.616 -16.043 1.00 96.25 130 GLY A CA 1
ATOM 988 C C . GLY A 1 130 ? 13.308 11.482 -16.035 1.00 96.25 130 GLY A C 1
ATOM 989 O O . GLY A 1 130 ? 13.257 12.463 -15.299 1.00 96.25 130 GLY A O 1
ATOM 990 N N . GLU A 1 131 ? 12.276 11.137 -16.816 1.00 96.56 131 GLU A N 1
ATOM 991 C CA . GLU A 1 131 ? 10.966 11.809 -16.772 1.00 96.56 131 GLU A CA 1
ATOM 992 C C . GLU A 1 131 ? 10.271 11.606 -15.415 1.00 96.56 131 GLU A C 1
ATOM 994 O O . GLU A 1 131 ? 9.557 12.489 -14.939 1.00 96.56 131 GLU A O 1
ATOM 999 N N . PHE A 1 132 ? 10.497 10.457 -14.773 1.00 96.19 132 PHE A N 1
ATOM 1000 C CA . PHE A 1 132 ? 9.983 10.150 -13.444 1.00 96.19 132 PHE A CA 1
ATOM 1001 C C . PHE A 1 132 ? 11.121 9.879 -12.457 1.00 96.19 132 PHE A C 1
ATOM 1003 O O . PHE A 1 132 ? 11.766 8.829 -12.499 1.00 96.19 132 PHE A O 1
ATOM 1010 N N . ASP A 1 133 ? 11.331 10.806 -11.520 1.00 94.62 133 ASP A N 1
ATOM 1011 C CA . ASP A 1 133 ? 12.315 10.648 -10.448 1.00 94.62 133 ASP A CA 1
ATOM 1012 C C . ASP A 1 133 ? 11.778 9.745 -9.329 1.00 94.62 133 ASP A C 1
ATOM 1014 O O . ASP A 1 133 ? 11.142 10.182 -8.365 1.00 94.62 133 ASP A O 1
ATOM 1018 N N . LEU A 1 134 ? 12.068 8.452 -9.463 1.00 90.94 134 LEU A N 1
ATOM 1019 C CA . LEU A 1 134 ? 11.696 7.438 -8.485 1.00 90.94 134 LEU A CA 1
ATOM 1020 C C . LEU A 1 134 ? 12.357 7.662 -7.115 1.00 90.94 134 LEU A C 1
ATOM 1022 O O . LEU A 1 134 ? 11.772 7.325 -6.085 1.00 90.94 134 LEU A O 1
ATOM 1026 N N . ASN A 1 135 ? 13.569 8.221 -7.081 1.00 89.56 135 ASN A N 1
ATOM 1027 C CA . ASN A 1 135 ? 14.267 8.489 -5.827 1.00 89.56 135 ASN A CA 1
ATOM 1028 C C . ASN A 1 135 ? 13.675 9.711 -5.123 1.00 89.56 135 ASN A C 1
ATOM 1030 O O . ASN A 1 135 ? 13.472 9.659 -3.911 1.00 89.56 135 ASN A O 1
ATOM 1034 N N . GLY A 1 136 ? 13.295 10.742 -5.878 1.00 92.88 136 GLY A N 1
ATOM 1035 C CA . GLY A 1 136 ? 12.622 11.935 -5.366 1.00 92.88 136 GLY A CA 1
ATOM 1036 C C . GLY A 1 136 ? 11.327 11.636 -4.607 1.00 92.88 136 GLY A C 1
ATOM 1037 O O . GLY A 1 136 ? 11.030 12.304 -3.619 1.00 92.88 136 GLY A O 1
ATOM 1038 N N . VAL A 1 137 ? 10.594 10.573 -4.968 1.00 94.12 137 VAL A N 1
ATOM 1039 C CA . VAL A 1 137 ? 9.389 10.124 -4.234 1.00 94.12 137 VAL A CA 1
ATOM 1040 C C . VAL A 1 137 ? 9.682 9.824 -2.753 1.00 94.12 137 VAL A C 1
ATOM 1042 O O . VAL A 1 137 ? 8.812 10.008 -1.899 1.00 94.12 137 VAL A O 1
ATOM 1045 N N . ARG A 1 138 ? 10.903 9.387 -2.412 1.00 90.88 138 ARG A N 1
ATOM 1046 C CA . ARG A 1 138 ? 11.300 9.111 -1.018 1.00 90.88 138 ARG A CA 1
ATOM 1047 C C . ARG A 1 138 ? 11.432 10.376 -0.173 1.00 90.88 138 ARG A C 1
ATOM 1049 O O . ARG A 1 138 ? 11.194 10.311 1.028 1.00 90.88 138 ARG A O 1
ATOM 1056 N N . GLU A 1 139 ? 11.726 11.506 -0.801 1.00 92.75 139 GLU A N 1
ATOM 1057 C CA . GLU A 1 139 ? 11.926 12.794 -0.127 1.00 92.75 139 GLU A CA 1
ATOM 1058 C C . GLU A 1 139 ? 10.647 13.642 -0.082 1.00 92.75 139 GLU A C 1
ATOM 1060 O O . GLU A 1 139 ? 10.527 14.557 0.731 1.00 92.75 139 GLU A O 1
ATOM 1065 N N . MET A 1 140 ? 9.660 13.324 -0.924 1.00 96.50 140 MET A N 1
ATOM 1066 C CA . MET A 1 140 ? 8.358 13.991 -0.931 1.00 96.50 140 MET A CA 1
ATOM 1067 C C . MET A 1 140 ? 7.587 13.769 0.379 1.00 96.50 140 MET A C 1
ATOM 1069 O O . MET A 1 140 ? 7.746 12.751 1.063 1.00 96.50 140 MET A O 1
ATOM 1073 N N . ASP A 1 141 ? 6.701 14.710 0.714 1.00 97.06 141 ASP A N 1
ATOM 1074 C CA . ASP A 1 141 ? 5.652 14.457 1.701 1.00 97.06 141 ASP A CA 1
ATOM 1075 C C . ASP A 1 141 ? 4.624 13.441 1.167 1.00 97.06 141 ASP A C 1
ATOM 1077 O O . ASP A 1 141 ? 4.645 13.049 -0.004 1.00 97.06 141 ASP A O 1
ATOM 1081 N N . ASN A 1 142 ? 3.744 12.952 2.044 1.00 96.94 142 ASN A N 1
ATOM 1082 C CA . ASN A 1 142 ? 2.813 11.886 1.679 1.00 96.94 142 ASN A CA 1
ATOM 1083 C C . ASN A 1 142 ? 1.862 12.327 0.557 1.00 96.94 142 ASN A C 1
ATOM 1085 O O . ASN A 1 142 ? 1.622 11.557 -0.369 1.00 96.94 142 ASN A O 1
ATOM 1089 N N . GLU A 1 143 ? 1.322 13.544 0.627 1.00 96.44 143 GLU A N 1
ATOM 1090 C CA . GLU A 1 143 ? 0.397 14.077 -0.369 1.00 96.44 143 GLU A CA 1
ATOM 1091 C C . GLU A 1 143 ? 1.051 14.202 -1.754 1.00 96.44 143 GLU A C 1
ATOM 1093 O O . GLU A 1 143 ? 0.483 13.735 -2.746 1.00 96.44 143 GLU A O 1
ATOM 1098 N N . ALA A 1 144 ? 2.256 14.770 -1.827 1.00 97.75 144 ALA A N 1
ATOM 1099 C CA . ALA A 1 144 ? 3.014 14.922 -3.064 1.00 97.75 144 ALA A CA 1
ATOM 1100 C C . ALA A 1 144 ? 3.462 13.568 -3.627 1.00 97.75 144 ALA A C 1
ATOM 1102 O O . ALA A 1 144 ? 3.329 13.330 -4.829 1.00 97.75 144 ALA A O 1
ATOM 1103 N N . ALA A 1 145 ? 3.917 12.648 -2.773 1.00 97.31 145 ALA A N 1
ATOM 1104 C CA . ALA A 1 145 ? 4.315 11.309 -3.194 1.00 97.31 145 ALA A CA 1
ATOM 1105 C C . ALA A 1 145 ? 3.122 10.508 -3.746 1.00 97.31 145 ALA A C 1
ATOM 1107 O O . ALA A 1 145 ? 3.245 9.857 -4.785 1.00 97.31 145 ALA A O 1
ATOM 1108 N N . ILE A 1 146 ? 1.947 10.599 -3.106 1.00 97.31 146 ILE A N 1
ATOM 1109 C CA . ILE A 1 146 ? 0.707 9.985 -3.607 1.00 97.31 146 ILE A CA 1
ATOM 1110 C C . ILE A 1 146 ? 0.331 10.574 -4.965 1.00 97.31 146 ILE A C 1
ATOM 1112 O O . ILE A 1 146 ? 0.016 9.813 -5.881 1.00 97.31 146 ILE A O 1
ATOM 1116 N N . ALA A 1 147 ? 0.364 11.901 -5.112 1.00 97.50 147 ALA A N 1
ATOM 1117 C CA . ALA A 1 147 ? 0.031 12.567 -6.370 1.00 97.50 147 ALA A CA 1
ATOM 1118 C C . ALA A 1 147 ? 0.997 12.177 -7.500 1.00 97.50 147 ALA A C 1
ATOM 1120 O O . ALA A 1 147 ? 0.549 11.853 -8.599 1.00 97.50 147 ALA A O 1
ATOM 1121 N N . SER A 1 148 ? 2.300 12.142 -7.208 1.00 96.50 148 SER A N 1
ATOM 1122 C CA . SER A 1 148 ? 3.343 11.734 -8.150 1.00 96.50 148 SER A CA 1
ATOM 1123 C C . SER A 1 148 ? 3.138 10.291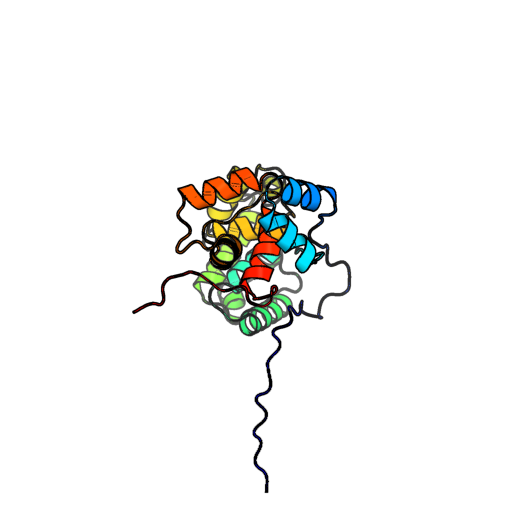 -8.616 1.00 96.50 148 SER A C 1
ATOM 1125 O O . SER A 1 148 ? 2.965 10.047 -9.810 1.00 96.50 148 SER A O 1
ATOM 1127 N N . LEU A 1 149 ? 3.033 9.334 -7.686 1.00 95.81 149 LEU A N 1
ATOM 1128 C CA . LEU A 1 149 ? 2.814 7.922 -8.020 1.00 95.81 149 LEU A CA 1
ATOM 1129 C C . LEU A 1 149 ? 1.494 7.705 -8.770 1.00 95.81 149 LEU A C 1
ATOM 1131 O O . LEU A 1 149 ? 1.459 6.957 -9.740 1.00 95.81 149 LEU A O 1
ATOM 1135 N N . SER A 1 150 ? 0.417 8.383 -8.365 1.00 96.06 150 SER A N 1
ATOM 1136 C CA . SER A 1 150 ? -0.904 8.240 -8.999 1.00 96.06 150 SER A CA 1
ATOM 1137 C C . SER A 1 150 ? -0.991 8.885 -10.389 1.00 96.06 150 SER A C 1
ATOM 1139 O O . SER A 1 150 ? -1.987 8.700 -11.086 1.00 96.06 150 SER A O 1
ATOM 1141 N N . SER A 1 151 ? 0.018 9.660 -10.803 1.00 95.44 151 SER A N 1
ATOM 1142 C CA . SER A 1 151 ? 0.110 10.178 -12.174 1.00 95.44 151 SER A CA 1
ATOM 1143 C C . SER A 1 151 ? 0.525 9.100 -13.182 1.00 95.44 151 SER A C 1
ATOM 1145 O O . SER A 1 151 ? 0.281 9.237 -14.383 1.00 95.44 151 SER A O 1
ATOM 1147 N N . LEU A 1 152 ? 1.122 8.004 -12.702 1.00 94.94 152 LEU A N 1
ATOM 1148 C CA . LEU A 1 152 ? 1.508 6.867 -13.524 1.00 94.94 152 LEU A CA 1
ATOM 1149 C C . LEU A 1 152 ? 0.275 6.041 -13.899 1.00 94.94 152 LEU A C 1
ATOM 1151 O O . LEU A 1 152 ? -0.585 5.721 -13.073 1.00 94.94 152 LEU A O 1
ATOM 1155 N N . ARG A 1 153 ? 0.193 5.644 -15.171 1.00 94.06 153 ARG A N 1
ATOM 1156 C CA . ARG A 1 153 ? -0.917 4.819 -15.655 1.00 94.06 153 ARG A CA 1
ATOM 1157 C C . ARG A 1 153 ? -0.934 3.479 -14.925 1.00 94.06 153 ARG A C 1
ATOM 1159 O O . ARG A 1 153 ? 0.094 2.844 -14.726 1.00 94.06 153 ARG A O 1
ATOM 1166 N N . GLY A 1 154 ? -2.128 3.053 -14.521 1.00 90.12 154 GLY A N 1
ATOM 1167 C CA . GLY A 1 154 ? -2.305 1.827 -13.741 1.00 90.12 154 GLY A CA 1
ATOM 1168 C C . GLY A 1 154 ? -2.085 1.981 -12.236 1.00 90.12 154 GLY A C 1
ATOM 1169 O O . GLY A 1 154 ? -2.335 1.018 -11.513 1.00 90.12 154 GLY A O 1
ATOM 1170 N N . ILE A 1 155 ? -1.695 3.161 -11.744 1.00 94.44 155 ILE A N 1
ATOM 1171 C CA . ILE A 1 155 ? -1.551 3.436 -10.311 1.00 94.44 155 ILE A CA 1
ATOM 1172 C C . ILE A 1 155 ? -2.657 4.393 -9.870 1.00 94.44 155 ILE A C 1
ATOM 1174 O O . ILE A 1 155 ? -2.688 5.559 -10.244 1.00 94.44 155 ILE A O 1
ATOM 1178 N N . GLY A 1 156 ? -3.598 3.887 -9.072 1.00 94.12 156 GLY A N 1
ATOM 1179 C CA . GLY A 1 156 ? -4.593 4.722 -8.397 1.00 94.12 156 GLY A CA 1
ATOM 1180 C C . GLY A 1 156 ? -4.120 5.174 -7.016 1.00 94.12 156 GLY A C 1
ATOM 1181 O O . GLY A 1 156 ? -3.160 4.623 -6.476 1.00 94.12 156 GLY A O 1
ATOM 1182 N N . THR A 1 157 ? -4.862 6.099 -6.400 1.00 95.94 157 THR A N 1
ATOM 1183 C CA . THR A 1 157 ? -4.574 6.631 -5.054 1.00 95.94 157 THR A CA 1
ATOM 1184 C C . THR A 1 157 ? -4.347 5.530 -4.022 1.00 95.94 157 THR A C 1
ATOM 1186 O O . THR A 1 157 ? -3.325 5.542 -3.346 1.00 95.94 157 THR A O 1
ATOM 1189 N N . TRP A 1 158 ? -5.230 4.526 -3.966 1.00 94.75 158 TRP A N 1
ATOM 1190 C CA . TRP A 1 158 ? -5.068 3.399 -3.041 1.00 94.75 158 TRP A CA 1
ATOM 1191 C C . TRP A 1 158 ? -3.751 2.641 -3.268 1.00 94.75 158 TRP A C 1
ATOM 1193 O O . TRP A 1 158 ? -3.062 2.292 -2.315 1.00 94.75 158 TRP A O 1
ATOM 1203 N N . THR A 1 159 ? -3.354 2.408 -4.524 1.00 93.56 159 THR A N 1
ATOM 1204 C CA . THR A 1 159 ? -2.086 1.725 -4.827 1.00 93.56 159 THR A CA 1
ATOM 1205 C C . THR A 1 159 ? -0.888 2.573 -4.408 1.00 93.56 159 THR A C 1
ATOM 1207 O O . THR A 1 159 ? 0.035 2.037 -3.802 1.00 93.56 159 THR A O 1
ATOM 1210 N N . ALA A 1 160 ? -0.919 3.884 -4.658 1.00 96.12 160 ALA A N 1
ATOM 1211 C CA . ALA A 1 160 ? 0.125 4.798 -4.201 1.00 96.12 160 ALA A CA 1
ATOM 1212 C C . ALA A 1 160 ? 0.245 4.805 -2.665 1.00 96.12 160 ALA A C 1
ATOM 1214 O O . ALA A 1 160 ? 1.346 4.707 -2.132 1.00 96.12 160 ALA A O 1
ATOM 1215 N N . GLU A 1 161 ? -0.877 4.828 -1.943 1.00 96.88 161 GLU A N 1
ATOM 1216 C CA . GLU A 1 161 ? -0.904 4.715 -0.480 1.00 96.88 161 GLU A CA 1
ATOM 1217 C C . GLU A 1 161 ? -0.290 3.390 0.007 1.00 96.88 161 GLU A C 1
ATOM 1219 O O . GLU A 1 161 ? 0.518 3.388 0.939 1.00 96.88 161 GLU A O 1
ATOM 1224 N N . MET A 1 162 ? -0.614 2.263 -0.638 1.00 94.00 162 MET A N 1
ATOM 1225 C CA . MET A 1 162 ? -0.022 0.961 -0.296 1.00 94.00 162 MET A CA 1
ATOM 1226 C C . MET A 1 162 ? 1.486 0.924 -0.549 1.00 94.00 162 MET A C 1
ATOM 1228 O O . MET A 1 162 ? 2.213 0.366 0.268 1.00 94.00 162 MET A O 1
ATOM 1232 N N . ILE A 1 163 ? 1.960 1.554 -1.624 1.00 93.88 163 ILE A N 1
ATOM 1233 C CA . ILE A 1 163 ? 3.390 1.696 -1.914 1.00 93.88 163 ILE A CA 1
ATOM 1234 C C . ILE A 1 163 ? 4.081 2.524 -0.819 1.00 93.88 163 ILE A C 1
ATOM 1236 O O . ILE A 1 163 ? 5.105 2.111 -0.276 1.00 93.88 163 ILE A O 1
ATOM 1240 N N . LEU A 1 164 ? 3.512 3.664 -0.415 1.00 95.69 164 LEU A N 1
ATOM 1241 C CA . LEU A 1 164 ? 4.089 4.464 0.670 1.00 95.69 164 LEU A CA 1
ATOM 1242 C C . LEU A 1 164 ? 4.171 3.687 1.990 1.00 95.69 164 LEU A C 1
ATOM 1244 O O . LEU A 1 164 ? 5.153 3.815 2.723 1.00 95.69 164 LEU A O 1
ATOM 1248 N N . LEU A 1 165 ? 3.161 2.872 2.295 1.00 95.06 165 LEU A N 1
ATOM 1249 C CA . LEU A 1 165 ? 3.115 2.090 3.526 1.00 95.06 165 LEU A CA 1
ATOM 1250 C C . LEU A 1 165 ? 4.069 0.884 3.477 1.00 95.06 165 LEU A C 1
ATOM 1252 O O . LEU A 1 165 ? 4.889 0.732 4.379 1.00 95.06 165 LEU A O 1
ATOM 1256 N N . PHE A 1 166 ? 3.982 0.034 2.449 1.00 90.62 166 PHE A N 1
ATOM 1257 C CA . PHE A 1 166 ? 4.701 -1.247 2.389 1.00 90.62 166 PHE A CA 1
ATOM 1258 C C . PHE A 1 166 ? 6.063 -1.188 1.694 1.00 90.62 166 PHE A C 1
ATOM 1260 O O . PHE A 1 166 ? 6.856 -2.109 1.870 1.00 90.62 166 PHE A O 1
ATOM 1267 N N . CYS A 1 167 ? 6.364 -0.136 0.936 1.00 91.56 167 CYS A N 1
ATOM 1268 C CA . CYS A 1 167 ? 7.682 0.033 0.320 1.00 91.56 167 CYS A CA 1
ATOM 1269 C C . CYS A 1 167 ? 8.519 1.055 1.076 1.00 91.56 167 CYS A C 1
ATOM 1271 O O . CYS A 1 167 ? 9.685 0.808 1.367 1.00 91.56 167 CYS A O 1
ATOM 1273 N N . LEU A 1 168 ? 7.920 2.198 1.424 1.00 92.94 168 LEU A N 1
ATOM 1274 C CA . LEU A 1 168 ? 8.638 3.294 2.080 1.00 92.94 168 LEU A CA 1
ATOM 1275 C C . LEU A 1 168 ? 8.483 3.311 3.606 1.00 92.94 168 LEU A C 1
ATOM 1277 O O . LEU A 1 168 ? 9.059 4.174 4.263 1.00 92.94 168 LEU A O 1
ATOM 1281 N N . GLY A 1 169 ? 7.691 2.401 4.182 1.00 94.50 169 GLY A N 1
ATOM 1282 C CA . GLY A 1 169 ? 7.513 2.312 5.634 1.00 94.50 169 GLY A CA 1
ATOM 1283 C C . GLY A 1 169 ? 6.887 3.566 6.257 1.00 94.50 169 GLY A C 1
ATOM 1284 O O . GLY A 1 169 ? 7.072 3.826 7.447 1.00 94.50 169 GLY A O 1
ATOM 1285 N N . ARG A 1 170 ? 6.160 4.385 5.478 1.00 96.31 170 ARG A N 1
ATOM 1286 C CA . ARG A 1 170 ? 5.568 5.636 5.978 1.00 96.31 170 ARG A CA 1
ATOM 1287 C C . ARG A 1 170 ? 4.565 5.312 7.081 1.00 96.31 170 ARG A C 1
ATOM 1289 O O . ARG A 1 170 ? 3.621 4.552 6.869 1.00 96.31 170 ARG A O 1
ATOM 1296 N N . LYS A 1 171 ? 4.728 5.931 8.255 1.00 97.25 171 LYS A N 1
ATOM 1297 C CA . LYS A 1 171 ? 3.920 5.638 9.456 1.00 97.25 171 LYS A CA 1
ATOM 1298 C C . LYS A 1 171 ? 2.517 6.254 9.463 1.00 97.25 171 LYS A C 1
ATOM 1300 O O . LYS A 1 171 ? 1.671 5.816 10.243 1.00 97.25 171 LYS A O 1
ATOM 1305 N N . ASN A 1 172 ? 2.247 7.222 8.584 1.00 98.00 172 ASN A N 1
ATOM 1306 C CA . ASN A 1 172 ? 1.013 8.011 8.606 1.00 98.00 172 ASN A CA 1
ATOM 1307 C C . ASN A 1 172 ? 0.193 7.953 7.307 1.00 98.00 172 ASN A C 1
ATOM 1309 O O . ASN A 1 172 ? -0.206 8.990 6.782 1.00 98.00 172 ASN A O 1
ATOM 1313 N N . ILE A 1 173 ? -0.060 6.753 6.785 1.00 98.19 173 ILE A N 1
ATOM 1314 C CA . ILE A 1 173 ? -0.911 6.533 5.610 1.00 98.19 173 ILE A CA 1
ATOM 1315 C C . ILE A 1 173 ? -2.257 5.951 6.054 1.00 98.19 173 ILE A C 1
ATOM 1317 O O . ILE A 1 173 ? -2.297 5.029 6.869 1.00 98.19 173 ILE A O 1
ATOM 1321 N N . PHE A 1 174 ? -3.367 6.496 5.542 1.00 97.75 174 PHE A N 1
ATOM 1322 C CA . PHE A 1 174 ? -4.715 6.014 5.856 1.00 97.75 174 PHE A CA 1
ATOM 1323 C C . PHE A 1 174 ? -5.613 6.003 4.620 1.00 97.75 174 PHE A C 1
ATOM 1325 O O . PHE A 1 174 ? -6.236 7.010 4.281 1.00 97.75 174 PHE A O 1
ATOM 1332 N N . ALA A 1 175 ? -5.696 4.842 3.975 1.00 97.44 175 ALA A N 1
ATOM 1333 C CA . ALA A 1 175 ? -6.369 4.688 2.695 1.00 97.44 175 ALA A CA 1
ATOM 1334 C C . ALA A 1 175 ? -7.896 4.624 2.845 1.00 97.44 175 ALA A C 1
ATOM 1336 O O . ALA A 1 175 ? -8.445 3.652 3.369 1.00 97.44 175 ALA A O 1
ATOM 1337 N N . TYR A 1 176 ? -8.600 5.660 2.376 1.00 97.31 176 TYR A N 1
ATOM 1338 C CA . TYR A 1 176 ? -10.067 5.716 2.451 1.00 97.31 176 TYR A CA 1
ATOM 1339 C C . TYR A 1 176 ? -10.727 4.613 1.625 1.00 97.31 176 TYR A C 1
ATOM 1341 O O . TYR A 1 176 ? -11.687 3.998 2.086 1.00 97.31 176 TYR A O 1
ATOM 1349 N N . ASP A 1 177 ? -10.206 4.344 0.430 1.00 94.62 177 ASP A N 1
ATOM 1350 C CA . ASP A 1 177 ? -10.783 3.374 -0.506 1.00 94.62 177 ASP A CA 1
ATOM 1351 C C . ASP A 1 177 ? -10.443 1.915 -0.149 1.00 94.62 177 ASP A C 1
ATOM 1353 O O . ASP A 1 177 ? -10.897 0.982 -0.814 1.00 94.62 177 ASP A O 1
ATOM 1357 N N . ASP A 1 178 ? -9.698 1.688 0.939 1.00 96.75 178 ASP A N 1
ATOM 1358 C CA . ASP A 1 178 ? -9.400 0.348 1.429 1.00 96.75 178 ASP A CA 1
ATOM 1359 C C . ASP A 1 178 ? -10.613 -0.261 2.149 1.00 96.75 178 ASP A C 1
ATOM 1361 O O . ASP A 1 178 ? -10.973 0.085 3.281 1.00 96.75 178 ASP A O 1
ATOM 1365 N N . LEU A 1 179 ? -11.262 -1.216 1.482 1.00 95.81 179 LEU A N 1
ATOM 1366 C CA . LEU A 1 179 ? -12.468 -1.869 1.992 1.00 95.81 179 LEU A CA 1
ATOM 1367 C C . LEU A 1 179 ? -12.229 -2.650 3.290 1.00 95.81 179 LEU A C 1
ATOM 1369 O O . LEU A 1 179 ? -13.165 -2.806 4.081 1.00 95.81 179 LEU A O 1
ATOM 1373 N N . ALA A 1 180 ? -11.010 -3.143 3.516 1.00 96.94 180 ALA A N 1
ATOM 1374 C CA . ALA A 1 180 ? -10.662 -3.888 4.714 1.00 96.94 180 ALA A CA 1
ATOM 1375 C C . ALA A 1 180 ? -10.450 -2.941 5.906 1.00 96.94 180 ALA A C 1
ATOM 1377 O O . ALA A 1 180 ? -10.986 -3.216 6.979 1.00 96.94 180 ALA A O 1
ATOM 1378 N N . ILE A 1 181 ? -9.823 -1.775 5.708 1.00 98.31 181 ILE A N 1
ATOM 1379 C CA . ILE A 1 181 ? -9.785 -0.691 6.708 1.00 98.31 181 ILE A CA 1
ATOM 1380 C C . ILE A 1 181 ? -11.205 -0.221 7.031 1.00 98.31 181 ILE A C 1
ATOM 1382 O O . ILE A 1 181 ? -11.583 -0.156 8.204 1.00 98.31 181 ILE A O 1
ATOM 1386 N N . GLN A 1 182 ? -12.033 0.053 6.015 1.00 98.38 182 GLN A N 1
ATOM 1387 C CA . GLN A 1 182 ? -13.425 0.444 6.248 1.00 98.38 182 GLN A CA 1
ATOM 1388 C C . GLN A 1 182 ? -14.191 -0.633 7.029 1.00 98.38 182 GLN A C 1
ATOM 1390 O O . GLN A 1 182 ? -14.958 -0.308 7.935 1.00 98.38 182 GLN A O 1
ATOM 1395 N N . ARG A 1 183 ? -13.990 -1.915 6.702 1.00 98.25 183 ARG A N 1
ATOM 1396 C CA . ARG A 1 183 ? -14.581 -3.040 7.437 1.00 98.25 183 ARG A CA 1
ATOM 1397 C C . ARG A 1 183 ? -14.092 -3.093 8.880 1.00 98.25 183 ARG A C 1
ATOM 1399 O O . ARG A 1 183 ? -14.928 -3.188 9.773 1.00 98.25 183 ARG A O 1
ATOM 1406 N N . GLY A 1 184 ? -12.788 -2.969 9.117 1.00 98.44 184 GLY A N 1
ATOM 1407 C CA . GLY A 1 184 ? -12.212 -2.899 10.458 1.00 98.44 184 GLY A CA 1
ATOM 1408 C C . GLY A 1 184 ? -12.846 -1.779 11.284 1.00 98.44 184 GLY A C 1
ATOM 1409 O O . GLY A 1 184 ? -13.307 -2.018 12.396 1.00 98.44 184 GLY A O 1
ATOM 1410 N N . LEU A 1 185 ? -12.996 -0.579 10.713 1.00 98.62 185 LEU A N 1
ATOM 1411 C CA . LEU A 1 185 ? -13.643 0.549 11.391 1.00 98.62 185 LEU A CA 1
ATOM 1412 C C . LEU A 1 185 ? -15.111 0.260 11.735 1.00 98.62 185 LEU A C 1
ATOM 1414 O O . LEU A 1 185 ? -15.568 0.599 12.827 1.00 98.62 185 LEU A O 1
ATOM 1418 N N . ARG A 1 186 ? -15.867 -0.378 10.832 1.00 98.44 186 ARG A N 1
ATOM 1419 C CA . ARG A 1 186 ? -17.249 -0.797 11.125 1.00 98.44 186 ARG A CA 1
ATOM 1420 C C . ARG A 1 186 ? -17.308 -1.819 12.250 1.00 98.44 186 ARG A C 1
ATOM 1422 O O . ARG A 1 186 ? -18.197 -1.727 13.090 1.00 98.44 186 ARG A O 1
ATOM 1429 N N . MET A 1 187 ? -16.369 -2.758 12.274 1.00 98.31 187 MET A N 1
ATOM 1430 C CA . MET A 1 187 ? -16.292 -3.816 13.278 1.00 98.31 187 MET A CA 1
ATOM 1431 C C . MET A 1 187 ? -15.928 -3.265 14.665 1.00 98.31 187 MET A C 1
ATOM 1433 O O . MET A 1 187 ? -16.652 -3.533 15.616 1.00 98.31 187 MET A O 1
ATOM 1437 N N . VAL A 1 188 ? -14.891 -2.426 14.776 1.00 98.25 188 VAL A N 1
ATOM 1438 C CA . VAL A 1 188 ? -14.442 -1.842 16.060 1.00 98.25 188 VAL A CA 1
ATOM 1439 C C . VAL A 1 188 ? -15.447 -0.823 16.617 1.00 98.25 188 VAL A C 1
ATOM 1441 O O . VAL A 1 188 ? -15.706 -0.755 17.821 1.00 98.25 188 VAL A O 1
ATOM 1444 N N . TYR A 1 189 ? -16.034 0.001 15.746 1.00 98.19 189 TYR A N 1
ATOM 1445 C CA . TYR A 1 189 ? -16.853 1.142 16.174 1.00 98.19 189 TYR A CA 1
ATOM 1446 C C . TYR A 1 189 ? -18.356 0.972 15.941 1.00 98.19 189 TYR A C 1
ATOM 1448 O O . TYR A 1 189 ? -19.126 1.879 16.248 1.00 98.19 189 TYR A O 1
ATOM 1456 N N . HIS A 1 190 ? -18.781 -0.196 15.460 1.00 97.25 190 HIS A N 1
ATOM 1457 C CA . HIS A 1 190 ? -20.180 -0.560 15.202 1.00 97.25 190 HIS A CA 1
ATOM 1458 C C . HIS A 1 190 ? -20.879 0.337 14.167 1.00 97.25 190 HIS A C 1
ATOM 1460 O O . HIS A 1 190 ? -22.097 0.529 14.201 1.00 97.25 190 HIS A O 1
ATOM 1466 N N . HIS A 1 191 ? -20.115 0.898 13.227 1.00 97.75 191 HIS A N 1
ATOM 1467 C CA . HIS A 1 191 ? -20.676 1.725 12.159 1.00 97.75 191 HIS A CA 1
ATOM 1468 C C . HIS A 1 191 ? -21.354 0.875 11.096 1.00 97.75 191 HIS A C 1
ATOM 1470 O O . HIS A 1 191 ? -20.801 -0.114 10.626 1.00 97.75 191 HIS A O 1
ATOM 1476 N N . ARG A 1 192 ? -22.520 1.320 10.621 1.00 96.81 192 ARG A N 1
ATOM 1477 C CA . ARG A 1 192 ? -23.181 0.700 9.460 1.00 96.81 192 ARG A CA 1
ATOM 1478 C C . ARG A 1 192 ? -22.518 1.082 8.134 1.00 96.81 192 ARG A C 1
ATOM 1480 O O . ARG A 1 192 ? -22.582 0.319 7.178 1.00 96.81 192 ARG A O 1
ATOM 1487 N N . ALA A 1 193 ? -21.885 2.251 8.075 1.00 96.62 193 ALA A N 1
ATOM 1488 C CA . ALA A 1 193 ? -21.158 2.751 6.914 1.00 96.62 193 ALA A CA 1
ATOM 1489 C C . ALA A 1 193 ? -20.025 3.683 7.360 1.00 96.62 193 ALA A C 1
ATOM 1491 O O . ALA A 1 193 ? -20.150 4.365 8.376 1.00 96.62 193 ALA A O 1
ATOM 1492 N N . ILE A 1 194 ? -18.943 3.735 6.582 1.00 97.94 194 ILE A N 1
ATOM 1493 C CA . ILE A 1 194 ? -17.832 4.666 6.793 1.00 97.94 194 ILE A CA 1
ATOM 1494 C C . ILE A 1 194 ? -17.918 5.744 5.719 1.00 97.94 194 ILE A C 1
ATOM 1496 O O . ILE A 1 194 ? -17.572 5.516 4.567 1.00 97.94 194 ILE A O 1
ATOM 1500 N N . THR A 1 195 ? -18.433 6.914 6.088 1.00 98.00 195 THR A N 1
ATOM 1501 C CA . THR A 1 195 ? -18.477 8.075 5.191 1.00 98.00 195 THR A CA 1
ATOM 1502 C C . THR A 1 195 ? -17.143 8.814 5.212 1.00 98.00 195 THR A C 1
ATOM 1504 O O . THR A 1 195 ? -16.409 8.739 6.199 1.00 98.00 195 THR A O 1
ATOM 1507 N N . ARG A 1 196 ? -16.844 9.597 4.168 1.00 97.31 196 ARG A N 1
ATOM 1508 C CA . ARG A 1 196 ? -15.622 10.418 4.111 1.00 97.31 196 ARG A CA 1
ATOM 1509 C C . ARG A 1 196 ? -15.441 11.316 5.353 1.00 97.31 196 ARG A C 1
ATOM 1511 O O . ARG A 1 196 ? -14.364 11.259 5.941 1.00 97.31 196 ARG A O 1
ATOM 1518 N N . PRO A 1 197 ? -16.458 12.059 5.852 1.00 98.31 197 PRO A N 1
ATOM 1519 C CA . PRO A 1 197 ? -16.300 12.862 7.071 1.00 98.31 197 PRO A CA 1
ATOM 1520 C C . PRO A 1 197 ? -16.044 12.031 8.334 1.00 98.31 197 PRO A C 1
ATOM 1522 O O . PRO A 1 197 ? -15.367 12.493 9.251 1.00 98.31 197 PRO A O 1
ATOM 1525 N N . LEU A 1 198 ? -16.599 10.818 8.409 1.00 98.31 198 LEU A N 1
ATOM 1526 C CA . LEU A 1 198 ? -16.385 9.922 9.541 1.00 98.31 198 LEU A CA 1
ATOM 1527 C C . LEU A 1 198 ? -14.980 9.314 9.509 1.00 98.31 1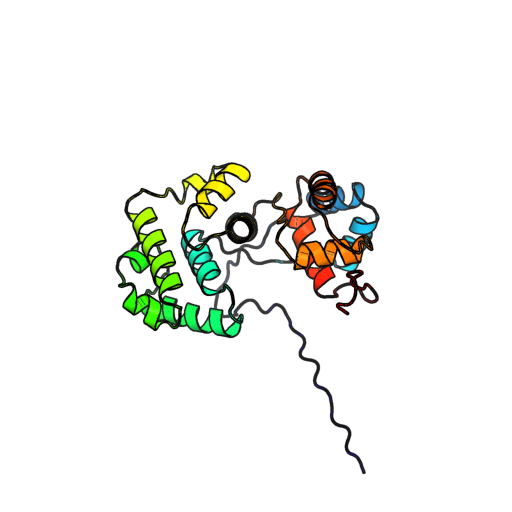98 LEU A C 1
ATOM 1529 O O . LEU A 1 198 ? -14.289 9.342 10.522 1.00 98.31 198 LEU A O 1
ATOM 1533 N N . PHE A 1 199 ? -14.543 8.826 8.349 1.00 98.50 199 PHE A N 1
ATOM 1534 C CA . PHE A 1 199 ? -13.181 8.339 8.135 1.00 98.50 199 PHE A CA 1
ATOM 1535 C C . PHE A 1 199 ? -12.146 9.395 8.518 1.00 98.50 199 PHE A C 1
ATOM 1537 O O . PHE A 1 199 ? -11.187 9.126 9.232 1.00 98.50 199 PHE A O 1
ATOM 1544 N N . GLU A 1 200 ? -12.409 10.636 8.127 1.00 98.19 200 GLU A N 1
ATOM 1545 C CA . GLU A 1 200 ? -11.570 11.787 8.412 1.00 98.19 200 GLU A CA 1
ATOM 1546 C C . GLU A 1 200 ? -11.444 12.093 9.923 1.00 98.19 200 GLU A C 1
ATOM 1548 O O . GLU A 1 200 ? -10.395 12.542 10.390 1.00 98.19 200 GLU A O 1
ATOM 1553 N N . LYS A 1 201 ? -12.467 11.783 10.736 1.00 98.31 201 LYS A N 1
ATOM 1554 C CA . LYS A 1 201 ? -12.342 11.832 12.206 1.00 98.31 201 LYS A CA 1
ATOM 1555 C C . LYS A 1 201 ? -11.358 10.780 12.726 1.00 98.31 201 LYS A C 1
ATOM 1557 O O . LYS A 1 201 ? -10.599 11.086 13.642 1.00 98.31 201 LYS A O 1
ATOM 1562 N N . TYR A 1 202 ? -11.364 9.576 12.154 1.00 98.50 202 TYR A N 1
ATOM 1563 C CA . TYR A 1 202 ? -10.426 8.509 12.517 1.00 98.50 202 TYR A CA 1
ATOM 1564 C C . TYR A 1 202 ? -9.006 8.808 12.055 1.00 98.50 202 TYR A C 1
ATOM 1566 O O . TYR A 1 202 ? -8.081 8.639 12.842 1.00 98.50 202 TYR A O 1
ATOM 1574 N N . ARG A 1 203 ? -8.838 9.360 10.847 1.00 98.38 203 ARG A N 1
ATOM 1575 C CA . ARG A 1 203 ? -7.535 9.825 10.354 1.00 98.38 203 ARG A CA 1
ATOM 1576 C C . ARG A 1 203 ? -6.878 10.783 11.347 1.00 98.38 203 ARG A C 1
ATOM 1578 O O . ARG A 1 203 ? -5.752 10.560 11.775 1.00 98.38 203 ARG A O 1
ATOM 1585 N N . ARG A 1 204 ? -7.611 11.808 11.798 1.00 98.38 204 ARG A N 1
ATOM 1586 C CA . ARG A 1 204 ? -7.109 12.750 12.814 1.00 98.38 204 ARG A CA 1
ATOM 1587 C C . ARG A 1 204 ? -6.814 12.099 14.161 1.00 98.38 204 ARG A C 1
ATOM 1589 O O . ARG A 1 204 ? -5.900 12.539 14.845 1.00 98.38 204 ARG A O 1
ATOM 1596 N N . ARG A 1 205 ? -7.598 11.095 14.561 1.00 98.25 205 ARG A N 1
ATOM 1597 C CA . ARG A 1 205 ? -7.405 10.395 15.836 1.00 98.25 205 ARG A CA 1
ATOM 1598 C C . ARG A 1 205 ? -6.154 9.519 15.834 1.00 98.25 205 ARG A C 1
ATOM 1600 O O . ARG A 1 205 ? -5.478 9.457 16.854 1.00 98.25 205 ARG A O 1
ATOM 1607 N N . PHE A 1 206 ? -5.883 8.838 14.724 1.00 98.56 206 PHE A N 1
ATOM 1608 C CA . PHE A 1 206 ? -4.773 7.893 14.612 1.00 98.56 206 PHE A CA 1
ATOM 1609 C C . PHE A 1 206 ? -3.467 8.537 14.148 1.00 98.56 206 PHE A C 1
ATOM 1611 O O . PHE A 1 206 ? -2.404 7.976 14.393 1.00 98.56 206 PHE A O 1
ATOM 1618 N N . SER A 1 207 ? -3.518 9.713 13.520 1.00 98.12 207 SER A N 1
ATOM 1619 C CA . SER A 1 207 ? -2.324 10.477 13.149 1.00 98.12 207 SER A CA 1
ATOM 1620 C C . SER A 1 207 ? -1.475 10.807 14.386 1.00 98.12 207 SER A C 1
ATOM 1622 O O . SER A 1 207 ? -2.039 11.299 15.360 1.00 98.12 207 SER A O 1
ATOM 1624 N N . PRO A 1 208 ? -0.142 10.601 14.363 1.00 98.12 208 PRO A N 1
ATOM 1625 C CA . PRO A 1 208 ? 0.698 10.380 13.180 1.00 98.12 208 PRO A CA 1
ATOM 1626 C C . PRO A 1 208 ? 0.971 8.901 12.832 1.00 98.12 208 PRO A C 1
ATOM 1628 O O . PRO A 1 208 ? 1.890 8.616 12.068 1.00 98.12 208 PRO A O 1
ATOM 1631 N N . TYR A 1 209 ? 0.200 7.954 13.371 1.00 98.62 209 TYR A N 1
ATOM 1632 C CA . TYR A 1 209 ? 0.434 6.509 13.241 1.00 98.62 209 TYR A CA 1
ATOM 1633 C C . TYR A 1 209 ? -0.702 5.778 12.516 1.00 98.62 209 TYR A C 1
ATOM 1635 O O . TYR A 1 209 ? -1.055 4.644 12.853 1.00 98.62 209 TYR A O 1
ATOM 1643 N N . CYS A 1 210 ? -1.290 6.415 11.498 1.00 98.62 210 CYS A N 1
ATOM 1644 C CA . CYS A 1 210 ? -2.386 5.814 10.738 1.00 98.62 210 CYS A CA 1
ATOM 1645 C C . CYS A 1 210 ? -2.017 4.482 10.069 1.00 98.62 210 CYS A C 1
ATOM 1647 O O . CYS A 1 210 ? -2.871 3.601 9.959 1.00 98.62 210 CYS A O 1
ATOM 1649 N N . SER A 1 211 ? -0.760 4.299 9.657 1.00 98.56 211 SER A N 1
ATOM 1650 C CA . SER A 1 211 ? -0.318 3.040 9.052 1.00 98.56 211 SER A CA 1
ATOM 1651 C C . SER A 1 211 ? -0.345 1.908 10.073 1.00 98.56 211 SER A C 1
ATOM 1653 O O . SER A 1 211 ? -0.846 0.830 9.773 1.00 98.56 211 SER A O 1
ATOM 1655 N N . VAL A 1 212 ? 0.093 2.174 11.310 1.00 98.50 212 VAL A N 1
ATOM 1656 C CA . VAL A 1 212 ? 0.012 1.205 12.414 1.00 98.50 212 VAL A CA 1
ATOM 1657 C C . VAL A 1 212 ? -1.447 0.867 12.704 1.00 98.50 212 VAL A C 1
ATOM 1659 O O . VAL A 1 212 ? -1.800 -0.306 12.771 1.00 98.50 212 VAL A O 1
ATOM 1662 N N . ALA A 1 213 ? -2.327 1.871 12.777 1.00 98.62 213 ALA A N 1
ATOM 1663 C CA . ALA A 1 213 ? -3.758 1.626 12.937 1.00 98.62 213 ALA A CA 1
ATOM 1664 C C . ALA A 1 213 ? -4.336 0.770 11.791 1.00 98.62 213 ALA A C 1
ATOM 1666 O O . ALA A 1 213 ? -5.160 -0.112 12.031 1.00 98.62 213 ALA A O 1
ATOM 1667 N N . SER A 1 214 ? -3.871 0.975 10.556 1.00 98.62 214 SER A N 1
ATOM 1668 C CA . SER A 1 214 ? -4.275 0.176 9.392 1.00 98.62 214 SER A CA 1
ATOM 1669 C C . SER A 1 214 ? -3.898 -1.301 9.543 1.00 98.62 214 SER A C 1
ATOM 1671 O O . SER A 1 214 ? -4.738 -2.153 9.255 1.00 98.62 214 SER A O 1
ATOM 1673 N N . LEU A 1 215 ? -2.706 -1.616 10.076 1.00 98.31 215 LEU A N 1
ATOM 1674 C CA . LEU A 1 215 ? -2.285 -3.001 10.353 1.00 98.31 215 LEU A CA 1
ATOM 1675 C C . LEU A 1 215 ? -3.292 -3.727 11.255 1.00 98.31 215 LEU A C 1
ATOM 1677 O O . LEU A 1 215 ? -3.778 -4.804 10.912 1.00 98.31 215 LEU A O 1
ATOM 1681 N N . TYR A 1 216 ? -3.673 -3.100 12.368 1.00 98.62 216 TYR A N 1
ATOM 1682 C CA . TYR A 1 216 ? -4.654 -3.662 13.298 1.00 98.62 216 TYR A CA 1
ATOM 1683 C C . TYR A 1 216 ? -6.056 -3.757 12.690 1.00 98.62 216 TYR A C 1
ATOM 1685 O O . TYR A 1 216 ? -6.741 -4.764 12.865 1.00 98.62 216 TYR A O 1
ATOM 1693 N N . LEU A 1 217 ? -6.495 -2.743 11.939 1.00 98.69 217 LEU A N 1
ATOM 1694 C CA . LEU A 1 217 ? -7.803 -2.763 11.276 1.00 98.69 217 LEU A CA 1
ATOM 1695 C C . LEU A 1 217 ? -7.899 -3.883 10.232 1.00 98.69 217 LEU A C 1
ATOM 1697 O O . LEU A 1 217 ? -8.962 -4.497 10.103 1.00 98.69 217 LEU A O 1
ATOM 1701 N N . TRP A 1 218 ? -6.805 -4.202 9.535 1.00 98.06 218 TRP A N 1
ATOM 1702 C CA . TRP A 1 218 ? -6.745 -5.358 8.643 1.00 98.06 218 TRP A CA 1
ATOM 1703 C C . TRP A 1 218 ? -6.894 -6.680 9.397 1.00 98.06 218 TRP A C 1
ATOM 1705 O O . TRP A 1 218 ? -7.699 -7.512 8.972 1.00 98.06 218 TRP A O 1
ATOM 1715 N N . GLU A 1 219 ? -6.203 -6.876 10.521 1.00 98.38 219 GLU A N 1
ATOM 1716 C CA . GLU A 1 219 ? -6.382 -8.068 11.368 1.00 98.38 219 GLU A CA 1
ATOM 1717 C C . GLU A 1 219 ? -7.819 -8.196 11.887 1.00 98.38 219 GLU A C 1
ATOM 1719 O O . GLU A 1 219 ? -8.442 -9.256 11.769 1.00 98.38 219 GLU A O 1
ATOM 1724 N N . VAL A 1 220 ? -8.409 -7.094 12.356 1.00 98.25 220 VAL A N 1
ATOM 1725 C CA . VAL A 1 220 ? -9.821 -7.068 12.755 1.00 98.25 220 VAL A CA 1
ATOM 1726 C C . VAL A 1 220 ? -10.725 -7.475 11.593 1.00 98.25 220 VAL A C 1
ATOM 1728 O O . VAL A 1 220 ? -11.598 -8.326 11.760 1.00 98.25 220 VAL A O 1
ATOM 1731 N N . SER A 1 221 ? -10.506 -6.921 10.398 1.00 97.62 221 SER A N 1
ATOM 1732 C CA . SER A 1 221 ? -11.319 -7.227 9.215 1.00 97.62 221 SER A CA 1
ATOM 1733 C C . SER A 1 221 ? -11.261 -8.708 8.810 1.00 97.62 221 SER A C 1
ATOM 1735 O O . SER A 1 221 ? -12.226 -9.229 8.242 1.00 97.62 221 SER A O 1
ATOM 1737 N N . LYS A 1 222 ? -10.154 -9.388 9.138 1.00 96.12 222 LYS A N 1
ATOM 1738 C CA . LYS A 1 222 ? -9.935 -10.826 8.933 1.00 96.12 222 LYS A CA 1
ATOM 1739 C C . LYS A 1 222 ? -10.548 -11.698 10.034 1.00 96.12 222 LYS A C 1
ATOM 1741 O O . LYS A 1 222 ? -10.615 -12.910 9.865 1.00 96.12 222 LYS A O 1
ATOM 1746 N N . GLY A 1 223 ? -11.052 -11.097 11.113 1.00 95.69 223 GLY A N 1
ATOM 1747 C CA . GLY A 1 223 ? -11.685 -11.806 12.224 1.00 95.69 223 GLY A CA 1
ATOM 1748 C C . GLY A 1 223 ? -10.724 -12.202 13.344 1.00 95.69 223 GLY A C 1
ATOM 1749 O O . GLY A 1 223 ? -11.014 -13.154 14.059 1.00 95.69 223 GLY A O 1
ATOM 1750 N N . ALA A 1 224 ? -9.607 -11.484 13.518 1.00 95.31 224 ALA A N 1
ATOM 1751 C CA . ALA A 1 224 ? -8.638 -11.762 14.585 1.00 95.31 224 ALA A CA 1
ATOM 1752 C C . ALA A 1 224 ? -9.223 -11.649 16.009 1.00 95.31 224 ALA A C 1
ATOM 1754 O O . ALA A 1 224 ? -8.679 -12.230 16.942 1.00 95.31 224 ALA A O 1
ATOM 1755 N N . ILE A 1 225 ? -10.337 -10.927 16.185 1.00 94.81 225 ILE A N 1
ATOM 1756 C CA . ILE A 1 225 ? -11.033 -10.794 17.471 1.00 94.81 225 ILE A CA 1
ATOM 1757 C C . ILE A 1 225 ? -12.334 -11.597 17.433 1.00 94.81 225 ILE A C 1
ATOM 1759 O O . ILE A 1 225 ? -13.264 -11.275 16.684 1.00 94.81 225 ILE A O 1
ATOM 1763 N N . LEU A 1 226 ? -12.406 -12.637 18.268 1.00 92.75 226 LEU A N 1
ATOM 1764 C CA . LEU A 1 226 ? -13.557 -13.532 18.350 1.00 92.75 226 LEU A CA 1
ATOM 1765 C C . LEU A 1 226 ? -14.830 -12.769 18.753 1.00 92.75 226 LEU A C 1
ATOM 1767 O O . LEU A 1 226 ? -14.826 -11.949 19.666 1.00 92.75 226 LEU A O 1
ATOM 1771 N N . GLY A 1 227 ? -15.939 -13.060 18.073 1.00 91.25 227 GLY A N 1
ATOM 1772 C CA . GLY A 1 227 ? -17.250 -12.466 18.363 1.00 91.25 227 GLY A CA 1
ATOM 1773 C C . GLY A 1 227 ? -17.476 -11.070 17.772 1.00 91.25 227 GLY A C 1
ATOM 1774 O O . GLY A 1 227 ? -18.621 -10.615 17.724 1.00 91.25 227 GLY A O 1
ATOM 1775 N N . MET A 1 228 ? -16.438 -10.408 17.253 1.00 94.81 228 MET A N 1
ATOM 1776 C CA . MET A 1 228 ? -16.599 -9.143 16.539 1.00 94.81 228 MET A CA 1
ATOM 1777 C C . MET A 1 228 ? -17.233 -9.386 15.160 1.00 94.81 228 MET A C 1
ATOM 1779 O O . MET A 1 228 ? -16.844 -10.295 14.427 1.00 94.81 228 MET A O 1
ATOM 1783 N N . ARG A 1 229 ? -18.222 -8.567 14.783 1.00 95.12 229 ARG A N 1
ATOM 1784 C CA . ARG A 1 229 ? -18.964 -8.705 13.516 1.00 95.12 229 ARG A CA 1
ATOM 1785 C C . ARG A 1 229 ? -18.947 -7.418 12.703 1.00 95.12 229 ARG A C 1
ATOM 1787 O O . ARG A 1 229 ? -18.845 -6.334 13.266 1.00 95.12 229 ARG A O 1
ATOM 1794 N N . ASP A 1 230 ? -19.105 -7.533 11.386 1.00 96.06 230 ASP A N 1
ATOM 1795 C CA . ASP A 1 230 ? -19.332 -6.370 10.521 1.00 96.06 230 ASP A CA 1
ATOM 1796 C C . ASP A 1 230 ? -20.787 -5.886 10.659 1.00 96.06 230 ASP A C 1
ATOM 1798 O O . ASP A 1 230 ? -21.728 -6.681 10.624 1.00 96.06 230 ASP A O 1
ATOM 1802 N N . TYR A 1 231 ? -20.961 -4.575 10.825 1.00 95.38 231 TYR A N 1
ATOM 1803 C CA . TYR A 1 231 ? -22.252 -3.903 10.999 1.00 95.38 231 TYR A CA 1
ATOM 1804 C C . TYR A 1 231 ? -22.806 -3.325 9.686 1.00 95.38 231 TYR A C 1
ATOM 1806 O O . TYR A 1 231 ? -23.854 -2.669 9.694 1.00 95.38 231 TYR A O 1
ATOM 1814 N N . ALA A 1 232 ? -22.139 -3.575 8.553 1.00 93.62 232 ALA A N 1
ATOM 1815 C CA . ALA A 1 232 ? -22.677 -3.277 7.231 1.00 93.62 232 ALA A CA 1
ATOM 1816 C C . ALA A 1 232 ? -24.089 -3.885 7.051 1.00 93.62 232 ALA A C 1
ATOM 1818 O O . ALA A 1 232 ? -24.326 -5.035 7.436 1.00 93.62 232 ALA A O 1
ATOM 1819 N N . PRO A 1 233 ? -25.053 -3.152 6.461 1.00 90.44 233 PRO A N 1
ATOM 1820 C CA . PRO A 1 233 ? -26.362 -3.707 6.141 1.00 90.44 233 PRO A CA 1
ATOM 1821 C C . PRO A 1 233 ? -26.224 -4.930 5.227 1.00 90.44 233 PRO A C 1
ATOM 1823 O O . PRO A 1 233 ? -25.469 -4.896 4.255 1.00 90.44 233 PRO A O 1
ATOM 1826 N N . LYS A 1 234 ? -26.993 -5.992 5.495 1.00 84.19 234 LYS A N 1
ATOM 1827 C CA . LYS A 1 234 ? -27.121 -7.099 4.539 1.00 84.19 234 LYS A CA 1
ATOM 1828 C C . LYS A 1 234 ? -27.692 -6.537 3.235 1.00 84.19 234 LYS A C 1
ATOM 1830 O O . LYS A 1 234 ? -28.696 -5.822 3.280 1.00 84.19 234 LYS A O 1
ATOM 1835 N N . LYS A 1 235 ? -27.057 -6.841 2.099 1.00 74.56 235 LYS A N 1
ATOM 1836 C CA . LYS A 1 235 ? -27.658 -6.567 0.789 1.00 74.56 235 LYS A CA 1
ATOM 1837 C C . LYS A 1 235 ? -28.978 -7.344 0.735 1.00 74.56 235 LYS A C 1
ATOM 1839 O O . LYS A 1 235 ? -28.971 -8.547 0.993 1.00 74.56 235 LYS A O 1
ATOM 1844 N N . ARG A 1 236 ? -30.083 -6.617 0.557 1.00 49.81 236 ARG A N 1
ATOM 1845 C CA . ARG A 1 236 ? -31.396 -7.199 0.268 1.00 49.81 236 ARG A CA 1
ATOM 1846 C C . ARG A 1 236 ? -31.399 -7.762 -1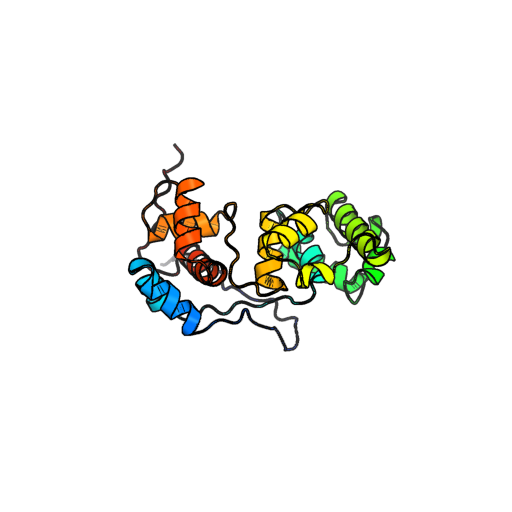.142 1.00 49.81 236 ARG A C 1
ATOM 1848 O O . ARG A 1 236 ? -30.699 -7.161 -1.987 1.00 49.81 236 ARG A O 1
#

pLDDT: mean 89.34, std 19.34, range [24.64, 98.69]

InterPro domains:
  IPR000035 Alkylbase DNA glycosidase, conserved site [PS00516] (154-178)
  IPR003265 HhH-GPD domain [PF00730] (69-199)
  IPR003265 HhH-GPD domain [SM00478] (71-225)
  IPR003265 HhH-GPD domain [cd00056] (62-219)
  IPR011257 DNA glycosylase [SSF48150] (60-223)
  IPR051912 Alkylbase DNA Glycosylase/Transcriptional Activator [PTHR43003] (15-222)

Secondary structure (DSSP, 8-state):
-----------------TT--S---B----HHHHHHHHHH-HHHHHHHHHH-----B----HHHHHHHHHHHTTS-HHHHHHHHHHHHHHHSS--HHHHHHS-HHHHHHTT--HHHHHHHHHHHHHHHTTSS-TTHHHHS-HHHHHHHHHTSTT--HHHHHHHHHHTT--S----TT-HHHHHHHHHHH--S---HHHHHHHHHHHTT-HHHHHHHHHHHHHT-STT----SPPP-

Organism: NCBI:txid2509433

Mean predicted aligned error: 7.18 Å

Radius of gyration: 19.88 Å; Cα contacts (8 Å, |Δi|>4): 276; chains: 1; bounding box: 48×62×51 Å

Solvent-accessible surface area (backbone atoms only — not comparable to full-atom values): 13476 Å² total; per-residue (Å²): 138,86,79,84,79,79,78,80,78,82,77,82,68,90,72,72,76,89,84,66,83,92,75,73,50,55,57,85,79,54,69,71,55,53,49,51,42,28,75,67,31,67,70,53,28,53,50,46,67,73,67,53,87,79,88,43,73,35,44,71,53,60,64,41,43,50,48,52,51,52,60,37,59,100,53,52,72,68,57,28,51,54,26,48,53,40,45,33,70,74,47,58,59,69,42,42,66,45,43,48,72,47,53,53,66,60,51,20,70,34,69,49,52,64,70,54,21,45,31,47,33,52,51,15,42,30,44,69,72,58,79,38,62,72,69,56,46,74,74,42,56,72,69,57,28,30,52,57,48,33,68,41,68,86,32,46,60,62,55,25,43,48,44,40,37,36,31,66,54,42,46,61,41,77,60,80,85,36,66,45,42,46,39,12,50,16,35,77,70,64,29,55,69,77,47,72,75,57,49,51,53,50,51,64,59,35,51,75,34,22,30,58,54,42,56,54,20,40,43,44,50,74,50,72,50,85,92,63,54,74,41,54,75,78,85,127

Sequence (236 aa):
MDGQKAVTQATGSSVIDASRSPTTACFEYGETETTYLAQKDARFAEVIQTIGHVSRALDPDLFSATAHHIIGQQVSLEAQRTVWNRMQQLLGQVSPETVAAASVDDLQACGTTFRKAEYIHEFAQKVVSGEFDLNGVREMDNEAAIASLSSLRGIGTWTAEMILLFCLGRKNIFAYDDLAIQRGLRMVYHHRAITRPLFEKYRRRFSPYCSVASLYLWEVSKGAILGMRDYAPKKR

Nearest PDB structures (foldseek):
  2yg9-assembly2_B  TM=9.113E-01  e=1.030E-10  Deinococcus radiodurans
  2h56-assembly2_B  TM=9.050E-01  e=1.574E-10  Halalkalibacterium halodurans
  4ejz-assembly2_B  TM=7.868E-01  e=6.301E-07  Caldanaerobacter subterraneus subsp. tengcongensis MB4
  3i0w-assembly1_A  TM=8.089E-01  e=2.249E-06  Clostridium acetobutylicum
  3f0z-assembly1_A  TM=8.432E-01  e=8.029E-06  Clostridium acetobutylicum